Protein AF-A0A955Q3X5-F1 (afdb_monomer)

Secondary structure (DSSP, 8-state):
------SSSSSSSSSSSSSS---------SS-SSSS-----TTSSHHHHHHHHHHHHHHHTHHHHT--HHHHHHHHHHHHHHHHHHHHHHHHHHHHHHHHHHHHH-TT--HHHHHHHHHHHHHHHHHHHHHHHHHHHHHHHTS-HHHHHHHHHHHHHHHHHHTSSSS--------------

Mean predicted aligned error: 15.41 Å

Radius of gyration: 29.94 Å; Cα contacts (8 Å, |Δi|>4): 68; chains: 1; bounding box: 60×116×62 Å

Nearest PDB structures (foldseek):
  3zg1-assembly1_D  TM=6.728E-01  e=3.047E-02  Cupriavidus metallidurans CH34
  2y3d-assembly1_A  TM=7.332E-01  e=5.469E-02  Cupriavidus metallidurans CH34
  2y39-assembly1_A  TM=6.825E-01  e=7.524E-02  Cupriavidus metallidurans CH34
  2ykt-assembly1_A-2  TM=5.171E-01  e=1.133E+00  Homo sapiens
  4ovv-assembly1_B  TM=2.950E-01  e=1.734E+00  Homo sapiens

pLDDT: mean 77.8, std 23.69, range [41.16, 98.44]

Solvent-accessible surface area (backbone atoms only — not comparable to full-atom values): 11549 Å² total; per-residue (Å²): 140,89,84,82,88,89,88,81,80,85,84,80,81,83,81,83,86,77,87,84,87,89,87,80,91,73,90,79,92,78,88,83,89,81,77,86,79,66,81,73,75,89,70,76,62,57,58,51,49,51,28,55,50,47,48,52,48,54,65,76,39,26,76,80,34,63,59,49,73,67,56,52,54,51,50,53,52,51,47,52,53,49,51,54,50,48,57,50,48,54,49,53,40,52,49,44,49,54,54,46,52,54,50,70,72,41,89,82,56,54,69,68,58,55,53,50,48,51,51,52,38,52,50,47,55,50,51,50,54,50,51,24,54,49,54,44,49,55,63,54,67,72,44,52,73,70,31,48,52,40,45,51,54,51,52,51,54,53,55,60,59,64,65,73,72,78,82,76,79,78,76,85,76,83,83,82,88,78,88,84,132

Foldseek 3Di:
DDDDDDDDPPPPPPPPVPDDDPDDPDDPPDDPPPDPPDPPPPPLCPLLVVLLVLLVLCLVCVVQLVPDPVLNVVSVVLSVVLVVVLVVLVVVLVVLVVVLVVLVVDPPRDPVNNVVSVVVSVVSSVVNSVSSVVSSVVNLVPRDPSSNVSSVVVVVVVVVVVVVPPPPCPDPDDDDDDDDD

Structure (mmCIF, N/CA/C/O backbone):
data_AF-A0A955Q3X5-F1
#
_entry.id   AF-A0A955Q3X5-F1
#
loop_
_atom_site.group_PDB
_atom_site.id
_atom_site.type_symbol
_atom_site.label_atom_id
_atom_site.label_alt_id
_atom_site.label_comp_id
_atom_site.label_asym_id
_atom_site.label_entity_id
_atom_site.label_seq_id
_atom_site.pdbx_PDB_ins_code
_atom_site.Cartn_x
_atom_site.Cartn_y
_atom_site.Cartn_z
_atom_site.occupancy
_atom_site.B_iso_or_equiv
_atom_site.auth_seq_id
_atom_site.auth_comp_id
_atom_site.auth_asym_id
_atom_site.auth_atom_id
_atom_site.pdbx_PDB_model_num
ATOM 1 N N . MET A 1 1 ? -27.609 -59.097 39.499 1.00 41.16 1 MET A N 1
ATOM 2 C CA . MET A 1 1 ? -26.450 -58.544 38.764 1.00 41.16 1 MET A CA 1
ATOM 3 C C . MET A 1 1 ? -26.729 -57.064 38.528 1.00 41.16 1 MET A C 1
ATOM 5 O O . MET A 1 1 ? -27.610 -56.749 37.746 1.00 41.16 1 MET A O 1
ATOM 9 N N . MET A 1 2 ? -26.096 -56.176 39.300 1.00 42.47 2 MET A N 1
ATOM 10 C CA . MET A 1 2 ? -26.219 -54.716 39.157 1.00 42.47 2 MET A CA 1
ATOM 11 C C . MET A 1 2 ? -25.221 -54.182 38.120 1.00 42.47 2 MET A C 1
ATOM 13 O O . MET A 1 2 ? -24.098 -54.691 38.086 1.00 42.47 2 MET A O 1
ATOM 17 N N . ARG A 1 3 ? -25.612 -53.127 37.382 1.00 45.66 3 ARG A N 1
ATOM 18 C CA . ARG A 1 3 ? -24.839 -51.915 36.979 1.00 45.66 3 ARG A CA 1
ATOM 19 C C . ARG A 1 3 ? -25.714 -51.087 35.997 1.00 45.66 3 ARG A C 1
ATOM 21 O O . ARG A 1 3 ? -25.934 -51.538 34.884 1.00 45.66 3 ARG A O 1
ATOM 28 N N . ARG A 1 4 ? -26.437 -50.060 36.491 1.00 45.72 4 ARG A N 1
ATOM 29 C CA . ARG A 1 4 ? -26.126 -48.599 36.429 1.00 45.72 4 ARG A CA 1
ATOM 30 C C . ARG A 1 4 ? -26.283 -48.039 35.000 1.00 45.72 4 ARG A C 1
ATOM 32 O O . ARG A 1 4 ? -25.414 -48.291 34.182 1.00 45.72 4 ARG A O 1
ATOM 39 N N . GLU A 1 5 ? -27.428 -47.484 34.581 1.00 52.91 5 GLU A N 1
ATOM 40 C CA . GLU A 1 5 ? -28.022 -46.157 34.897 1.00 52.91 5 GLU A CA 1
ATOM 41 C C . GLU A 1 5 ? -27.045 -44.977 34.744 1.00 52.91 5 GLU A C 1
ATOM 43 O O . GLU A 1 5 ? -25.872 -45.131 35.064 1.00 52.91 5 GLU A O 1
ATOM 48 N N . TRP A 1 6 ? -27.579 -43.809 34.345 1.00 45.94 6 TRP A N 1
ATOM 49 C CA . TRP A 1 6 ? -26.949 -42.492 34.081 1.00 45.94 6 TRP A CA 1
ATOM 50 C C . TRP A 1 6 ? -26.757 -42.127 32.598 1.00 45.94 6 TRP A C 1
ATOM 52 O O . TRP A 1 6 ? -25.633 -42.017 32.131 1.00 45.94 6 TRP A O 1
ATOM 62 N N . LEU A 1 7 ? -27.853 -41.856 31.872 1.00 45.41 7 LEU A N 1
ATOM 63 C CA . LEU A 1 7 ? -27.825 -41.033 30.642 1.00 45.41 7 LEU A CA 1
ATOM 64 C C . LEU A 1 7 ? -29.162 -40.301 30.350 1.00 45.41 7 LEU A C 1
ATOM 66 O O . LEU A 1 7 ? -29.466 -40.001 29.203 1.00 45.41 7 LEU A O 1
ATOM 70 N N . VAL A 1 8 ? -29.981 -39.997 31.372 1.00 52.19 8 VAL A N 1
ATOM 71 C CA . VAL A 1 8 ? -31.316 -39.364 31.178 1.00 52.19 8 VAL A CA 1
ATOM 72 C C . VAL A 1 8 ? -31.450 -37.970 31.832 1.00 52.19 8 VAL A C 1
ATOM 74 O O . VAL A 1 8 ? -32.504 -37.356 31.757 1.00 52.19 8 VAL A O 1
ATOM 77 N N . VAL A 1 9 ? -30.395 -37.387 32.419 1.00 53.06 9 VAL A N 1
ATOM 78 C CA . VAL A 1 9 ? -30.543 -36.162 33.253 1.00 53.06 9 VAL A CA 1
ATOM 79 C C . VAL A 1 9 ? -29.999 -34.853 32.642 1.00 53.06 9 VAL A C 1
ATOM 81 O O . VAL A 1 9 ? -30.165 -33.801 33.240 1.00 53.06 9 VAL A O 1
ATOM 84 N N . TRP A 1 10 ? -29.470 -34.823 31.414 1.00 46.00 10 TRP A N 1
ATOM 85 C CA . TRP A 1 10 ? -28.972 -33.557 30.819 1.00 46.00 10 TRP A CA 1
ATOM 86 C C . TRP A 1 10 ? -29.746 -33.045 29.592 1.00 46.00 10 TRP A C 1
ATOM 88 O O . TRP A 1 10 ? -29.233 -32.234 28.833 1.00 46.00 10 TRP A O 1
ATOM 98 N N . CYS A 1 11 ? -31.005 -33.456 29.405 1.00 42.00 11 CYS A N 1
ATOM 99 C CA . CYS A 1 11 ? -31.905 -32.858 28.399 1.00 42.00 11 CYS A CA 1
ATOM 100 C C . CYS A 1 11 ? -32.879 -31.807 28.975 1.00 42.00 11 CYS A C 1
ATOM 102 O O . CYS A 1 11 ? -33.716 -31.290 28.245 1.00 42.00 11 CYS A O 1
ATOM 104 N N . GLY A 1 12 ? -32.784 -31.471 30.267 1.00 44.47 12 GLY A N 1
ATOM 105 C CA . GLY A 1 12 ? -33.785 -30.651 30.967 1.00 44.47 12 GLY A CA 1
ATOM 106 C C . GLY A 1 12 ? -33.400 -29.207 31.314 1.00 44.47 12 GLY A C 1
ATOM 107 O O . GLY A 1 12 ? -34.205 -28.533 31.944 1.00 44.47 12 GLY A O 1
ATOM 108 N N . ALA A 1 13 ? -32.207 -28.716 30.954 1.00 49.56 13 ALA A N 1
ATOM 109 C CA . ALA A 1 13 ? -31.674 -27.457 31.508 1.00 49.56 13 ALA A CA 1
ATOM 110 C C . ALA A 1 13 ? -31.147 -26.433 30.478 1.00 49.56 13 ALA A C 1
ATOM 112 O O . ALA A 1 13 ? -30.374 -25.554 30.840 1.00 49.56 13 ALA A O 1
ATOM 113 N N . ALA A 1 14 ? -31.566 -26.508 29.210 1.00 45.38 14 ALA A N 1
ATOM 114 C CA . ALA A 1 14 ? -31.198 -25.509 28.190 1.00 45.38 14 ALA A CA 1
ATOM 115 C C . ALA A 1 14 ? -32.401 -24.916 27.425 1.00 45.38 14 ALA A C 1
ATOM 117 O O . ALA A 1 14 ? -32.219 -24.253 26.412 1.00 45.38 14 ALA A O 1
ATOM 118 N N . ILE A 1 15 ? -33.633 -25.139 27.907 1.00 50.62 15 ILE A N 1
ATOM 119 C CA . ILE A 1 15 ? -34.879 -24.603 27.308 1.00 50.62 15 ILE A CA 1
ATOM 120 C C . ILE A 1 15 ? -35.518 -23.512 28.204 1.00 50.62 15 ILE A C 1
ATOM 122 O O . ILE A 1 15 ? -36.611 -23.029 27.942 1.00 50.62 15 ILE A O 1
ATOM 126 N N . LEU A 1 16 ? -34.816 -23.042 29.243 1.00 44.59 16 LEU A N 1
ATOM 127 C CA . LEU A 1 16 ? -35.285 -21.969 30.139 1.00 44.59 16 LEU A CA 1
ATOM 128 C C . LEU A 1 16 ? -34.285 -20.807 30.267 1.00 44.59 16 LEU A C 1
ATOM 130 O O . LEU A 1 16 ? -34.088 -20.262 31.344 1.00 44.59 16 LEU A O 1
ATOM 134 N N . ILE A 1 17 ? -33.678 -20.398 29.151 1.00 47.22 17 ILE A N 1
ATOM 135 C CA . ILE A 1 17 ? -33.161 -19.026 28.969 1.00 47.22 17 ILE A CA 1
ATOM 136 C C . ILE A 1 17 ? -33.732 -18.495 27.647 1.00 47.22 17 ILE A C 1
ATOM 138 O O . ILE A 1 17 ? -33.037 -18.063 26.737 1.00 47.22 17 ILE A O 1
ATOM 142 N N . ALA A 1 18 ? -35.047 -18.641 27.512 1.00 51.12 18 ALA A N 1
ATOM 143 C CA . ALA A 1 18 ? -35.844 -18.161 26.394 1.00 51.12 18 ALA A CA 1
ATOM 144 C C . ALA A 1 18 ? -37.068 -17.414 26.946 1.00 51.12 18 ALA A C 1
ATOM 146 O O . ALA A 1 18 ? -38.190 -17.757 26.606 1.00 51.12 18 ALA A O 1
ATOM 147 N N . ALA A 1 19 ? -36.867 -16.465 27.872 1.00 52.25 19 ALA A N 1
ATOM 148 C CA . ALA A 1 19 ? -37.908 -15.531 28.328 1.00 52.25 19 ALA A CA 1
ATOM 149 C C . ALA A 1 19 ? -37.350 -14.450 29.278 1.00 52.25 19 ALA A C 1
ATOM 151 O O . ALA A 1 19 ? -37.679 -14.455 30.453 1.00 52.25 19 ALA A O 1
ATOM 152 N N . THR A 1 20 ? -36.507 -13.549 28.772 1.00 52.09 20 THR A N 1
ATOM 153 C CA . THR A 1 20 ? -36.228 -12.182 29.281 1.00 52.09 20 THR A CA 1
ATOM 154 C C . THR A 1 20 ? -35.111 -11.669 28.369 1.00 52.09 20 THR A C 1
ATOM 156 O O . THR A 1 20 ? -33.970 -12.074 28.529 1.00 52.09 20 THR A O 1
ATOM 159 N N . VAL A 1 21 ? -35.342 -10.939 27.284 1.00 44.28 21 VAL A N 1
ATOM 160 C CA . VAL A 1 21 ? -35.864 -9.575 27.252 1.00 44.28 21 VAL A CA 1
ATOM 161 C C . VAL A 1 21 ? -36.386 -9.329 25.833 1.00 44.28 21 VAL A C 1
ATOM 163 O O . VAL A 1 21 ? -35.614 -9.177 24.893 1.00 44.28 21 VAL A O 1
ATOM 166 N N . LEU A 1 22 ? -37.705 -9.283 25.673 1.00 48.75 22 LEU A N 1
ATOM 167 C CA . LEU A 1 22 ? -38.328 -8.521 24.598 1.00 48.75 22 LEU A CA 1
ATOM 168 C C . LEU A 1 22 ? -39.322 -7.588 25.278 1.00 48.75 22 LEU A C 1
ATOM 170 O O . LEU A 1 22 ? -40.328 -8.059 25.795 1.00 48.75 22 LEU A O 1
ATOM 174 N N . VAL A 1 23 ? -38.956 -6.307 25.347 1.00 43.56 23 VAL A N 1
ATOM 175 C CA . VAL A 1 23 ? -39.782 -5.088 25.242 1.00 43.56 23 VAL A CA 1
ATOM 176 C C . VAL A 1 23 ? -38.964 -3.951 25.858 1.00 43.56 23 VAL A C 1
ATOM 178 O O . VAL A 1 23 ? -38.906 -3.807 27.071 1.00 43.56 23 VAL A O 1
ATOM 181 N N . CYS A 1 24 ? -38.301 -3.192 24.986 1.00 41.66 24 CYS A N 1
ATOM 182 C CA . CYS A 1 24 ? -38.145 -1.735 25.040 1.00 41.66 24 CYS A CA 1
ATOM 183 C C . CYS A 1 24 ? -37.604 -1.295 23.669 1.00 41.66 24 CYS A C 1
ATOM 185 O O . CYS A 1 24 ? -36.465 -0.869 23.528 1.00 41.66 24 CYS A O 1
ATOM 187 N N . LEU A 1 25 ? -38.428 -1.456 22.628 1.00 47.78 25 LEU A N 1
ATOM 188 C CA . LEU A 1 25 ? -38.325 -0.604 21.446 1.00 47.78 25 LEU A CA 1
ATOM 189 C C . LEU A 1 25 ? -38.985 0.719 21.840 1.00 47.78 25 LEU A C 1
ATOM 191 O O . LEU A 1 25 ? -40.200 0.865 21.724 1.00 47.78 25 LEU A O 1
ATOM 195 N N . ALA A 1 26 ? -38.188 1.624 22.399 1.00 49.41 26 ALA A N 1
ATOM 196 C CA . ALA A 1 26 ? -38.532 3.030 22.493 1.00 49.41 26 ALA A CA 1
ATOM 197 C C . ALA A 1 26 ? -37.790 3.750 21.365 1.00 49.41 26 ALA A C 1
ATOM 199 O O . ALA A 1 26 ? -36.573 3.663 21.234 1.00 49.41 26 ALA A O 1
ATOM 200 N N . ASP A 1 27 ? -38.601 4.364 20.518 1.00 46.75 27 ASP A N 1
ATOM 201 C CA . ASP A 1 27 ? -38.276 5.262 19.426 1.00 46.75 27 ASP A CA 1
ATOM 202 C C . ASP A 1 27 ? -37.339 6.391 19.884 1.00 46.75 27 ASP A C 1
ATOM 204 O O . ASP A 1 27 ? -37.685 7.174 20.765 1.00 46.75 27 ASP A O 1
ATOM 208 N N . GLU A 1 28 ? -36.161 6.479 19.270 1.00 42.28 28 GLU A N 1
ATOM 209 C CA . GLU A 1 28 ? -35.290 7.652 19.358 1.00 42.28 28 GLU A CA 1
ATOM 210 C C . GLU A 1 28 ? -34.865 8.049 17.938 1.00 42.28 28 GLU A C 1
ATOM 212 O O . GLU A 1 28 ? -33.698 8.066 17.550 1.00 42.28 28 GLU A O 1
ATOM 217 N N . SER A 1 29 ? -35.867 8.318 17.102 1.00 46.72 29 SER A N 1
ATOM 218 C CA . SER A 1 29 ? -35.691 8.805 15.737 1.00 46.72 29 SER A CA 1
ATOM 219 C C . SER A 1 29 ? -35.586 10.331 15.671 1.00 46.72 29 SER A C 1
ATOM 221 O O . SER A 1 29 ? -36.335 10.965 14.944 1.00 46.72 29 SER A O 1
ATOM 223 N N . GLN A 1 30 ? -34.638 10.959 16.375 1.00 49.56 30 GLN A N 1
ATOM 224 C CA . GLN A 1 30 ? -34.220 12.335 16.047 1.00 49.56 30 GLN A CA 1
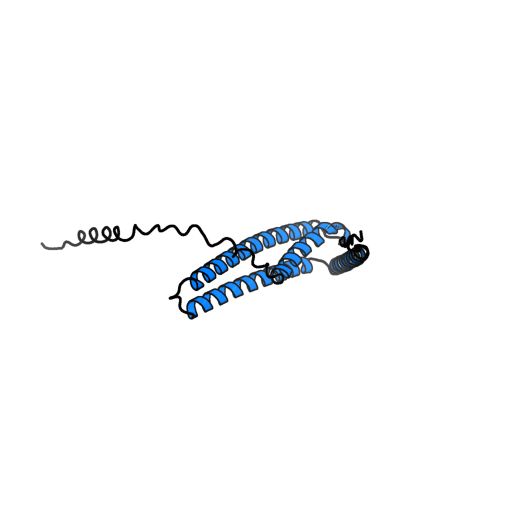ATOM 225 C C . GLN A 1 30 ? -32.977 12.759 16.837 1.00 49.56 30 GLN A C 1
ATOM 227 O O . GLN A 1 30 ? -33.075 13.229 17.964 1.00 49.56 30 GLN A O 1
ATOM 232 N N . GLY A 1 31 ? -31.791 12.641 16.228 1.00 44.53 31 GLY A N 1
ATOM 233 C CA . GLY A 1 31 ? -30.590 13.222 16.841 1.00 44.53 31 GLY A CA 1
ATOM 234 C C . GLY A 1 31 ? -29.212 12.739 16.391 1.00 44.53 31 GLY A C 1
ATOM 235 O O . GLY A 1 31 ? -28.256 12.969 17.116 1.00 44.53 31 GLY A O 1
ATOM 236 N N . ARG A 1 32 ? -29.034 12.092 15.232 1.00 44.84 32 ARG A N 1
ATOM 237 C CA . ARG A 1 32 ? -27.685 11.826 14.679 1.00 44.84 32 ARG A CA 1
ATOM 238 C C . ARG A 1 32 ? -27.642 12.107 13.180 1.00 44.84 32 ARG A C 1
ATOM 240 O O . ARG A 1 32 ? -27.498 11.207 12.370 1.00 44.84 32 ARG A O 1
ATOM 247 N N . MET A 1 33 ? -27.761 13.373 12.795 1.00 43.22 33 MET A N 1
ATOM 248 C CA . MET A 1 33 ? -27.393 13.811 11.440 1.00 43.22 33 MET A CA 1
ATOM 249 C C . MET A 1 33 ? -26.445 15.011 11.493 1.00 43.22 33 MET A C 1
ATOM 251 O O . MET A 1 33 ? -26.694 16.008 10.839 1.00 43.22 33 MET A O 1
ATOM 255 N N . MET A 1 34 ? -25.389 14.929 12.316 1.00 45.81 34 MET A N 1
ATOM 256 C CA . MET A 1 34 ? -24.272 15.896 12.357 1.00 45.81 34 MET A CA 1
ATOM 257 C C . MET A 1 34 ? -22.965 15.274 12.923 1.00 45.81 34 MET A C 1
ATOM 259 O O . MET A 1 34 ? -22.164 15.984 13.522 1.00 45.81 34 MET A O 1
ATOM 263 N N . ARG A 1 35 ? -22.730 13.951 12.811 1.00 45.31 35 ARG A N 1
ATOM 264 C CA . ARG A 1 35 ? -21.486 13.312 13.326 1.00 45.31 35 ARG A CA 1
ATOM 265 C C . ARG A 1 35 ? -20.571 12.712 12.252 1.00 45.31 35 ARG A C 1
ATOM 267 O O . ARG A 1 35 ? -19.441 12.373 12.563 1.00 45.31 35 ARG A O 1
ATOM 274 N N . ASP A 1 36 ? -21.020 12.664 11.000 1.00 47.38 36 ASP A N 1
ATOM 275 C CA . ASP A 1 36 ? -20.262 12.074 9.880 1.00 47.38 36 ASP A CA 1
ATOM 276 C C . ASP A 1 36 ? -19.482 13.103 9.050 1.00 47.38 36 ASP A C 1
ATOM 278 O O . ASP A 1 36 ? -18.928 12.790 8.001 1.00 47.38 36 ASP A O 1
ATOM 282 N N . GLN A 1 37 ? -19.422 14.353 9.512 1.00 50.59 37 GLN A N 1
ATOM 283 C CA . GLN A 1 37 ? -18.659 15.413 8.859 1.00 50.59 37 GLN A CA 1
ATOM 284 C C . GLN A 1 37 ? -17.524 15.881 9.769 1.00 50.59 37 GLN A C 1
ATOM 286 O O . GLN A 1 37 ? -17.354 17.066 10.041 1.00 50.59 37 GLN A O 1
ATOM 291 N N . MET A 1 38 ? -16.743 14.924 10.272 1.00 47.25 38 MET A N 1
ATOM 292 C CA . MET A 1 38 ? -15.383 15.235 10.689 1.00 47.25 38 MET A CA 1
ATOM 293 C C . MET A 1 38 ? -14.534 15.276 9.425 1.00 47.25 38 MET A C 1
ATOM 295 O O . MET A 1 38 ? -14.415 14.285 8.710 1.00 47.25 38 MET A O 1
ATOM 299 N N . HIS A 1 39 ? -14.019 16.465 9.121 1.00 44.81 39 HIS A N 1
ATOM 300 C CA . HIS A 1 39 ? -13.038 16.677 8.072 1.00 44.81 39 HIS A CA 1
ATOM 301 C C . HIS A 1 39 ? -11.894 15.678 8.240 1.00 44.81 39 HIS A C 1
ATOM 303 O O . HIS A 1 39 ? -11.166 15.701 9.232 1.00 44.81 39 HIS A O 1
ATOM 309 N N . ASP A 1 40 ? -11.808 14.806 7.245 1.00 45.28 40 ASP A N 1
ATOM 310 C CA . ASP A 1 40 ? -10.818 13.767 7.046 1.00 45.28 40 ASP A CA 1
ATOM 311 C C . ASP A 1 40 ? -9.410 14.287 7.378 1.00 45.28 40 ASP A C 1
ATOM 313 O O . ASP A 1 40 ? -8.951 15.308 6.852 1.00 45.28 40 ASP A O 1
ATOM 317 N N . GLY A 1 41 ? -8.744 13.613 8.315 1.00 42.81 41 GLY A N 1
ATOM 318 C CA . GLY A 1 41 ? -7.380 13.915 8.724 1.00 42.81 41 GLY A CA 1
ATOM 319 C C . GLY A 1 41 ? -6.428 13.688 7.554 1.00 42.81 41 GLY A C 1
ATOM 320 O O . GLY A 1 41 ? -5.968 12.576 7.316 1.00 42.81 41 GLY A O 1
ATOM 321 N N . HIS A 1 42 ? -6.120 14.767 6.842 1.00 46.44 42 HIS A N 1
ATOM 322 C CA . HIS A 1 42 ? -5.376 14.830 5.582 1.00 46.44 42 HIS A CA 1
ATOM 323 C C . HIS A 1 42 ? -3.916 14.317 5.577 1.00 46.44 42 HIS A C 1
ATOM 325 O O . HIS A 1 42 ? -3.187 14.643 4.643 1.00 46.44 42 HIS A O 1
ATOM 331 N N . ASP A 1 43 ? -3.453 13.520 6.546 1.00 47.78 43 ASP A N 1
ATOM 332 C CA . ASP A 1 43 ? -2.020 13.183 6.649 1.00 47.78 43 ASP A CA 1
ATOM 333 C C . ASP A 1 43 ? -1.676 11.682 6.670 1.00 47.78 43 ASP A C 1
ATOM 335 O O . ASP A 1 43 ? -0.525 11.320 6.429 1.00 47.78 43 ASP A O 1
ATOM 339 N N . GLN A 1 44 ? -2.646 10.775 6.855 1.00 48.41 44 GLN A N 1
ATOM 340 C CA . GLN A 1 44 ? -2.359 9.327 6.805 1.00 48.41 44 GLN A CA 1
ATOM 341 C C . GLN A 1 44 ? -2.402 8.728 5.383 1.00 48.41 44 GLN A C 1
ATOM 343 O O . GLN A 1 44 ? -1.675 7.780 5.102 1.00 48.41 44 GLN A O 1
ATOM 348 N N . GLY A 1 45 ? -3.128 9.337 4.436 1.00 54.59 45 GLY A N 1
ATOM 349 C CA . GLY A 1 45 ? -3.275 8.822 3.061 1.00 54.59 45 GLY A CA 1
ATOM 350 C C . GLY A 1 45 ? -2.094 9.070 2.108 1.00 54.59 45 GLY A C 1
ATOM 351 O O . GLY A 1 45 ? -2.090 8.581 0.979 1.00 54.59 45 GLY A O 1
ATOM 352 N N . ASN A 1 46 ? -1.064 9.818 2.515 1.00 69.56 46 ASN A N 1
ATOM 353 C CA . ASN A 1 46 ? -0.069 10.316 1.560 1.00 69.56 46 ASN A CA 1
ATOM 354 C C . ASN A 1 46 ? 0.856 9.208 1.015 1.00 69.56 46 ASN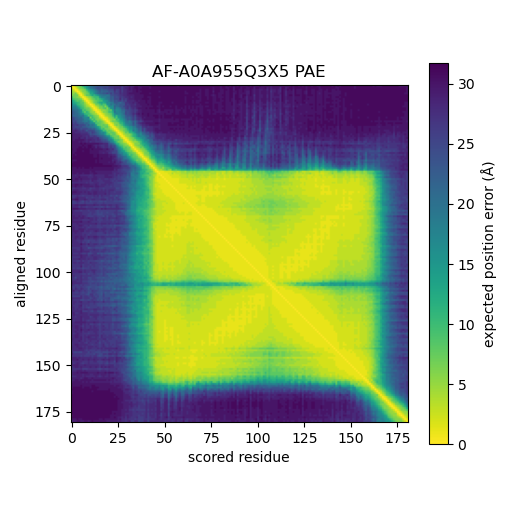 A C 1
ATOM 356 O O . ASN A 1 46 ? 1.219 9.222 -0.158 1.00 69.56 46 ASN A O 1
ATOM 360 N N . GLN A 1 47 ? 1.264 8.226 1.827 1.00 84.69 47 GLN A N 1
ATOM 361 C CA . GLN A 1 47 ? 2.263 7.235 1.385 1.00 84.69 47 GLN A CA 1
ATOM 362 C C . GLN A 1 47 ? 1.681 6.135 0.496 1.00 84.69 47 GLN A C 1
ATOM 364 O O . GLN A 1 47 ? 2.325 5.716 -0.473 1.00 84.69 47 GLN A O 1
ATOM 369 N N . GLU A 1 48 ? 0.467 5.687 0.786 1.00 86.31 48 GLU A N 1
ATOM 370 C CA . GLU A 1 48 ? -0.248 4.714 -0.038 1.00 86.31 48 GLU A CA 1
ATOM 371 C C . GLU A 1 48 ? -0.620 5.316 -1.388 1.00 86.31 48 GLU A C 1
ATOM 373 O O . GLU A 1 48 ? -0.300 4.740 -2.431 1.00 86.31 48 GLU A O 1
ATOM 378 N N . GLU A 1 49 ? -1.160 6.539 -1.382 1.00 88.31 49 GLU A N 1
ATOM 379 C CA . GLU A 1 49 ? -1.466 7.266 -2.606 1.00 88.31 49 GLU A CA 1
ATOM 380 C C . GLU A 1 49 ? -0.191 7.521 -3.419 1.00 88.31 49 GLU A C 1
ATOM 382 O O . GLU A 1 49 ? -0.146 7.244 -4.619 1.00 88.31 49 GLU A O 1
ATOM 387 N N . GLN A 1 50 ? 0.900 7.955 -2.775 1.00 89.31 50 GLN A N 1
ATOM 388 C CA . GLN A 1 50 ? 2.201 8.089 -3.434 1.00 89.31 50 GLN A CA 1
ATOM 389 C C . GLN A 1 50 ? 2.689 6.774 -4.044 1.00 89.31 50 GLN A C 1
ATOM 391 O O . GLN A 1 50 ? 3.324 6.797 -5.101 1.00 89.31 50 GLN A O 1
ATOM 396 N N . THR A 1 51 ? 2.428 5.638 -3.400 1.00 93.19 51 THR A N 1
ATOM 397 C CA . THR A 1 51 ? 2.823 4.310 -3.886 1.00 93.19 51 THR A CA 1
ATOM 398 C C . THR A 1 51 ? 1.974 3.887 -5.082 1.00 93.19 51 THR A C 1
ATOM 400 O O . THR A 1 51 ? 2.522 3.514 -6.122 1.00 93.19 51 THR A O 1
ATOM 403 N N . ALA A 1 52 ? 0.6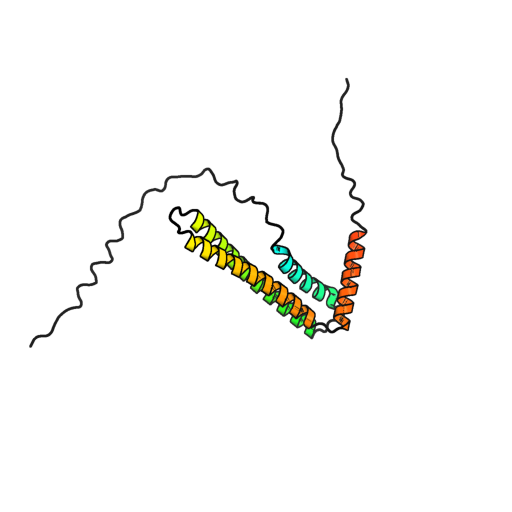52 4.043 -5.009 1.00 93.12 52 ALA A N 1
ATOM 404 C CA . ALA A 1 52 ? -0.245 3.813 -6.137 1.00 93.12 52 ALA A CA 1
ATOM 405 C C . ALA A 1 52 ? 0.104 4.726 -7.328 1.00 93.12 52 ALA A C 1
ATOM 407 O O . ALA A 1 52 ? 0.203 4.268 -8.472 1.00 93.12 52 ALA A O 1
ATOM 408 N N . ASN A 1 53 ? 0.369 6.005 -7.061 1.00 93.00 53 ASN A N 1
ATOM 409 C CA . ASN A 1 53 ? 0.814 6.985 -8.049 1.00 93.00 53 ASN A CA 1
ATOM 410 C C . ASN A 1 53 ? 2.192 6.625 -8.625 1.00 93.00 53 ASN A C 1
ATOM 412 O O . ASN A 1 53 ? 2.425 6.831 -9.817 1.00 93.00 53 ASN A O 1
ATOM 416 N N . ASN A 1 54 ? 3.085 6.023 -7.832 1.00 94.81 54 ASN A N 1
ATOM 417 C CA . ASN A 1 54 ? 4.372 5.514 -8.301 1.00 94.81 54 ASN A CA 1
ATOM 418 C C . ASN A 1 54 ? 4.203 4.389 -9.331 1.00 94.81 54 ASN A C 1
ATOM 420 O O . ASN A 1 54 ? 4.783 4.474 -10.413 1.00 94.81 54 ASN A O 1
ATOM 424 N N . PHE A 1 55 ? 3.375 3.378 -9.043 1.00 96.56 55 PHE A N 1
ATOM 425 C CA . PHE A 1 55 ? 3.077 2.308 -10.004 1.00 96.56 55 PHE A CA 1
ATOM 426 C C . PHE A 1 55 ? 2.445 2.856 -11.285 1.00 96.56 55 PHE A C 1
ATOM 428 O O . PHE A 1 55 ? 2.906 2.547 -12.386 1.00 96.56 55 PHE A O 1
ATOM 435 N N . LYS A 1 56 ? 1.429 3.721 -11.146 1.00 95.56 56 LYS A N 1
ATOM 436 C CA . LYS A 1 56 ? 0.772 4.382 -12.282 1.00 95.56 56 LYS A CA 1
ATOM 437 C C . LYS A 1 56 ? 1.784 5.142 -13.141 1.00 95.56 56 LYS A C 1
ATOM 439 O O . LYS A 1 56 ? 1.734 5.033 -14.362 1.00 95.56 56 LYS A O 1
ATOM 444 N N . HIS A 1 57 ? 2.711 5.875 -12.522 1.00 95.62 57 HIS A N 1
ATOM 445 C CA . HIS A 1 57 ? 3.741 6.633 -13.229 1.00 95.62 57 HIS A CA 1
ATOM 446 C C . HIS A 1 57 ? 4.676 5.727 -14.038 1.00 95.62 57 HIS A C 1
ATOM 448 O O . HIS A 1 57 ? 4.816 5.927 -15.245 1.00 95.62 57 HIS A O 1
ATOM 454 N N . LEU A 1 58 ? 5.270 4.716 -13.394 1.00 97.12 58 LEU A N 1
ATOM 455 C CA . LEU A 1 58 ? 6.210 3.796 -14.042 1.00 97.12 58 LEU A CA 1
ATOM 456 C C . LEU A 1 58 ? 5.561 3.062 -15.221 1.00 97.12 58 LEU A C 1
ATOM 458 O O . LEU A 1 58 ? 6.162 2.940 -16.285 1.00 97.12 58 LEU A O 1
ATOM 462 N N . LEU A 1 59 ? 4.314 2.612 -15.057 1.00 97.56 59 LEU A N 1
ATOM 463 C CA . LEU A 1 59 ? 3.573 1.921 -16.112 1.00 97.56 59 LEU A CA 1
ATOM 464 C C . LEU A 1 59 ? 3.171 2.859 -17.255 1.00 97.56 59 LEU A C 1
ATOM 466 O O . LEU A 1 59 ? 3.295 2.489 -18.422 1.00 97.56 59 LEU A O 1
ATOM 470 N N . LYS A 1 60 ? 2.718 4.077 -16.938 1.00 96.88 60 LYS A N 1
ATOM 471 C CA . LYS A 1 60 ? 2.324 5.080 -17.938 1.00 96.88 60 LYS A CA 1
ATOM 472 C C . LYS A 1 60 ? 3.503 5.534 -18.798 1.00 96.88 60 LYS A C 1
ATOM 474 O O . LYS A 1 60 ? 3.305 5.835 -19.970 1.00 96.88 60 LYS A O 1
ATOM 479 N N . HIS A 1 61 ? 4.702 5.575 -18.221 1.00 96.62 61 HIS A N 1
ATOM 480 C CA . HIS A 1 61 ? 5.920 6.059 -18.876 1.00 96.62 61 HIS A CA 1
ATOM 481 C C . HIS A 1 61 ? 6.942 4.951 -19.143 1.00 96.62 61 HIS A C 1
ATOM 483 O O . HIS A 1 61 ? 8.144 5.194 -19.249 1.00 96.62 61 HIS A O 1
ATOM 489 N N . ALA A 1 62 ? 6.462 3.712 -19.264 1.00 96.88 62 ALA A N 1
ATOM 490 C CA . ALA A 1 62 ? 7.309 2.543 -19.436 1.00 96.88 62 ALA A CA 1
ATOM 491 C C . ALA A 1 62 ? 8.231 2.656 -20.660 1.00 96.88 62 ALA A C 1
ATOM 493 O O . ALA A 1 62 ? 9.384 2.231 -20.606 1.00 96.88 62 ALA A O 1
ATOM 494 N N . LYS A 1 63 ? 7.751 3.265 -21.751 1.00 96.12 63 LYS A N 1
ATOM 495 C CA . LYS A 1 63 ? 8.527 3.448 -22.984 1.00 96.12 63 LYS A CA 1
ATOM 496 C C . LYS A 1 63 ? 9.646 4.473 -22.803 1.00 96.12 63 LYS A C 1
ATOM 498 O O . LYS A 1 63 ? 10.769 4.221 -23.225 1.00 96.12 63 LYS A O 1
ATOM 503 N N . GLU A 1 64 ? 9.348 5.606 -22.175 1.00 94.81 64 GLU A N 1
ATOM 504 C CA . GLU A 1 64 ? 10.300 6.690 -21.919 1.00 94.81 64 GLU A CA 1
ATOM 505 C C . GLU A 1 64 ? 11.391 6.259 -20.932 1.00 94.81 64 GLU A C 1
ATOM 507 O O . GLU A 1 64 ? 12.565 6.583 -21.114 1.00 94.81 64 GLU A O 1
ATOM 512 N N . ILE A 1 65 ? 11.011 5.477 -19.920 1.00 96.81 65 ILE A N 1
ATOM 513 C CA . ILE A 1 65 ? 11.932 4.906 -18.933 1.00 96.81 65 ILE A CA 1
ATOM 514 C C . ILE A 1 65 ? 12.742 3.749 -19.549 1.00 96.81 65 ILE A C 1
ATOM 516 O O . ILE A 1 65 ? 13.881 3.501 -19.153 1.00 96.81 65 ILE A O 1
ATOM 520 N N . GLY A 1 66 ? 12.200 3.080 -20.570 1.00 97.44 66 GLY A N 1
ATOM 521 C CA . GLY A 1 66 ? 12.828 1.943 -21.241 1.00 97.44 66 GLY A CA 1
ATOM 522 C C . GLY A 1 66 ? 12.645 0.634 -20.476 1.00 97.44 66 GLY A C 1
ATOM 523 O O . GLY A 1 66 ? 13.588 -0.149 -20.375 1.00 97.44 66 GLY A O 1
ATOM 524 N N . LEU A 1 67 ? 11.462 0.419 -19.898 1.00 98.19 67 LEU A N 1
ATOM 525 C CA . LEU A 1 67 ? 11.103 -0.815 -19.200 1.00 98.19 67 LEU A CA 1
ATOM 526 C C . LEU A 1 67 ? 10.923 -1.971 -20.185 1.00 98.19 67 LEU A C 1
ATOM 528 O O . LEU A 1 67 ? 10.323 -1.812 -21.251 1.00 98.19 67 LEU A O 1
ATOM 532 N N . THR A 1 68 ? 11.402 -3.154 -19.808 1.00 98.25 68 THR A N 1
ATOM 533 C CA . THR A 1 68 ? 11.195 -4.373 -20.595 1.00 98.25 68 THR A CA 1
ATOM 534 C C . THR A 1 68 ? 9.762 -4.902 -20.432 1.00 98.25 68 THR A C 1
ATOM 536 O O . THR A 1 68 ? 9.107 -4.616 -19.423 1.00 98.25 68 THR A O 1
ATOM 539 N N . PRO A 1 69 ? 9.256 -5.722 -21.375 1.00 98.06 69 PRO A N 1
ATOM 540 C CA . PRO A 1 69 ? 7.949 -6.369 -21.228 1.00 98.06 69 PRO A CA 1
ATOM 541 C C . PRO A 1 69 ? 7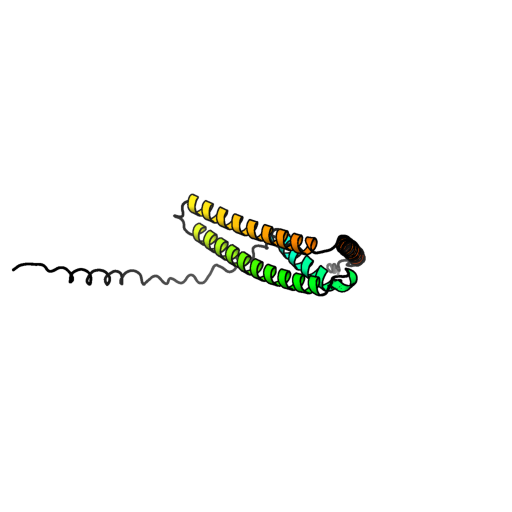.814 -7.173 -19.928 1.00 98.06 69 PRO A C 1
ATOM 543 O O . PRO A 1 69 ? 6.762 -7.153 -19.291 1.00 98.06 69 PRO A O 1
ATOM 546 N N . GLU A 1 70 ? 8.896 -7.825 -19.499 1.00 97.94 70 GLU A N 1
ATOM 547 C CA . GLU A 1 70 ? 8.953 -8.575 -18.244 1.00 97.94 70 GLU A CA 1
ATOM 548 C C . GLU A 1 70 ? 8.818 -7.656 -17.019 1.00 97.94 70 GLU A C 1
ATOM 550 O O . GLU A 1 70 ? 7.995 -7.914 -16.138 1.00 97.94 70 GLU A O 1
ATOM 555 N N . GLN A 1 71 ? 9.550 -6.534 -16.988 1.00 98.25 71 GLN A N 1
ATOM 556 C CA . GLN A 1 71 ? 9.434 -5.540 -15.915 1.00 98.25 71 GLN A CA 1
ATOM 557 C C . GLN A 1 71 ? 8.022 -4.944 -15.844 1.00 98.25 71 GLN A C 1
ATOM 559 O O . GLN A 1 71 ? 7.475 -4.797 -14.752 1.00 98.25 71 GLN A O 1
ATOM 564 N N . ILE A 1 72 ? 7.403 -4.648 -16.993 1.00 98.44 72 ILE A N 1
ATOM 565 C CA . ILE A 1 72 ? 6.019 -4.152 -17.065 1.00 98.44 72 ILE A CA 1
ATOM 566 C C . ILE A 1 72 ? 5.043 -5.188 -16.496 1.00 98.44 72 ILE A C 1
ATOM 568 O O . ILE A 1 72 ? 4.157 -4.830 -15.718 1.00 98.44 72 ILE A O 1
ATOM 572 N N . GLY A 1 73 ? 5.198 -6.463 -16.866 1.00 98.38 73 GLY A N 1
ATOM 573 C CA . GLY A 1 73 ? 4.375 -7.554 -16.344 1.00 98.38 73 GLY A CA 1
ATOM 574 C C . GLY A 1 73 ? 4.456 -7.654 -14.821 1.00 98.38 73 GLY A C 1
ATOM 575 O O . GLY A 1 73 ? 3.426 -7.668 -14.145 1.00 98.38 73 GLY A O 1
ATOM 576 N N . ARG A 1 74 ? 5.673 -7.620 -14.270 1.00 97.88 74 ARG A N 1
ATOM 577 C CA . ARG A 1 74 ? 5.888 -7.658 -12.817 1.00 97.88 74 ARG A CA 1
ATOM 578 C C . ARG A 1 74 ? 5.346 -6.416 -12.101 1.00 97.88 74 ARG A C 1
ATOM 580 O O . ARG A 1 74 ? 4.744 -6.557 -11.044 1.00 97.88 74 ARG A O 1
ATOM 587 N N . LEU A 1 75 ? 5.497 -5.217 -12.675 1.00 98.19 75 LEU A N 1
ATOM 588 C CA . LEU A 1 75 ? 4.930 -3.977 -12.119 1.00 98.19 75 LEU A CA 1
ATOM 589 C C . LEU A 1 75 ? 3.402 -4.006 -12.048 1.00 98.19 75 LEU A C 1
ATOM 591 O O . LEU A 1 75 ? 2.842 -3.552 -11.055 1.00 98.19 75 LEU A O 1
ATOM 595 N N . LYS A 1 76 ? 2.726 -4.565 -13.058 1.00 98.25 76 LYS A N 1
ATOM 596 C CA . LYS A 1 76 ? 1.265 -4.746 -13.025 1.00 98.25 76 LYS A CA 1
ATOM 597 C C . LYS A 1 76 ? 0.833 -5.729 -11.939 1.00 98.25 76 LYS A C 1
ATOM 599 O O . LYS A 1 76 ? -0.146 -5.463 -11.250 1.00 98.25 76 LYS A O 1
ATOM 604 N N . ALA A 1 77 ? 1.560 -6.836 -11.783 1.00 98.06 77 ALA A N 1
ATOM 605 C CA . ALA A 1 77 ? 1.285 -7.812 -10.731 1.00 98.06 77 ALA A CA 1
ATOM 606 C C . ALA A 1 77 ? 1.453 -7.185 -9.337 1.00 98.06 77 ALA A C 1
ATOM 608 O O . ALA A 1 77 ? 0.516 -7.206 -8.547 1.00 98.06 77 ALA A O 1
ATOM 609 N N . MET A 1 78 ? 2.583 -6.512 -9.088 1.00 97.50 78 MET A N 1
ATOM 610 C CA . MET A 1 78 ? 2.823 -5.800 -7.827 1.00 97.50 78 MET A CA 1
ATOM 611 C C . MET A 1 78 ? 1.781 -4.708 -7.556 1.00 97.50 78 MET A C 1
ATOM 613 O O . MET A 1 78 ? 1.315 -4.590 -6.430 1.00 97.50 78 MET A O 1
ATOM 617 N N . GLN A 1 79 ? 1.374 -3.930 -8.568 1.00 97.44 79 GLN A N 1
ATOM 618 C CA . GLN A 1 79 ? 0.323 -2.918 -8.409 1.00 97.44 79 GLN A CA 1
ATOM 619 C C . GLN A 1 79 ? -1.003 -3.546 -7.962 1.00 97.44 79 GLN A C 1
ATOM 621 O O . GLN A 1 79 ? -1.677 -3.009 -7.084 1.00 97.44 79 GLN A O 1
ATOM 626 N N . LEU A 1 80 ? -1.385 -4.665 -8.579 1.00 98.00 80 LEU A N 1
ATOM 627 C CA . LEU A 1 80 ? -2.619 -5.370 -8.259 1.00 98.00 80 LEU A CA 1
ATOM 628 C C . LEU A 1 80 ? -2.570 -5.984 -6.856 1.00 98.00 80 LEU A C 1
ATOM 630 O O . LEU A 1 80 ? -3.533 -5.861 -6.102 1.00 98.00 80 LEU A O 1
ATOM 634 N N . ASP A 1 81 ? -1.455 -6.613 -6.494 1.00 97.38 81 ASP A N 1
ATOM 635 C CA . ASP A 1 81 ? -1.286 -7.232 -5.180 1.00 97.38 81 ASP A CA 1
ATOM 636 C C . ASP A 1 81 ? -1.216 -6.186 -4.064 1.00 97.38 81 ASP A C 1
ATOM 638 O O . ASP A 1 81 ? -1.868 -6.356 -3.031 1.00 97.38 81 ASP A O 1
ATOM 642 N N . PHE A 1 82 ? -0.526 -5.063 -4.294 1.00 97.00 82 PHE A N 1
ATOM 643 C CA . PHE A 1 82 ? -0.541 -3.926 -3.375 1.00 97.00 82 PHE A CA 1
ATOM 644 C C . PHE A 1 82 ? -1.957 -3.370 -3.209 1.00 97.00 82 PHE A C 1
ATOM 646 O O . PHE A 1 82 ? -2.410 -3.222 -2.083 1.00 97.00 82 PHE A O 1
ATOM 653 N N . SER A 1 83 ? -2.693 -3.148 -4.304 1.00 97.00 83 SER A N 1
ATOM 654 C CA . SER A 1 83 ? -4.069 -2.639 -4.239 1.00 97.00 83 SER A CA 1
ATOM 655 C C . SER A 1 83 ? -4.997 -3.563 -3.446 1.00 97.00 83 SER A C 1
ATOM 657 O O . SER A 1 83 ? -5.778 -3.079 -2.634 1.00 97.00 83 SER A O 1
ATOM 659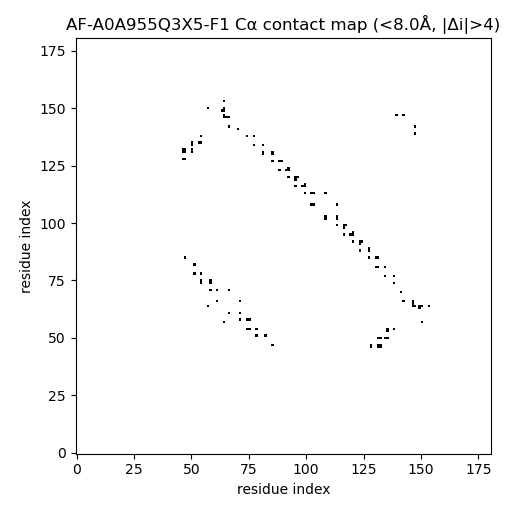 N N . ARG A 1 84 ? -4.903 -4.886 -3.634 1.00 98.00 84 ARG A N 1
ATOM 660 C CA . ARG A 1 84 ? -5.685 -5.855 -2.845 1.00 98.00 84 ARG A CA 1
ATOM 661 C C . ARG A 1 84 ? -5.314 -5.820 -1.367 1.00 98.00 84 ARG A C 1
ATOM 663 O O . ARG A 1 84 ? -6.195 -5.873 -0.513 1.00 98.00 84 ARG A O 1
ATOM 670 N N . THR A 1 85 ? -4.015 -5.768 -1.085 1.00 96.50 85 THR A N 1
ATOM 671 C CA . THR A 1 85 ? -3.487 -5.743 0.282 1.00 96.50 85 THR A CA 1
ATOM 672 C C . THR A 1 85 ? -3.937 -4.475 0.998 1.00 96.50 85 THR A C 1
ATOM 674 O O . THR A 1 85 ? -4.502 -4.570 2.081 1.00 96.50 85 THR A O 1
ATOM 677 N N . GLN A 1 86 ? -3.785 -3.318 0.352 1.00 96.12 86 GLN A N 1
ATOM 678 C CA . GLN A 1 86 ? -4.246 -2.026 0.848 1.00 96.12 86 GLN A CA 1
ATOM 679 C C . GLN A 1 86 ? -5.739 -2.063 1.181 1.00 96.12 86 GLN A C 1
ATOM 681 O O . GLN A 1 86 ? -6.095 -1.821 2.327 1.00 96.12 86 GLN A O 1
ATOM 686 N N . SER A 1 87 ? -6.607 -2.460 0.241 1.00 96.81 87 SER A N 1
ATOM 687 C CA . SER A 1 87 ? -8.056 -2.484 0.493 1.00 96.81 87 SER A CA 1
ATOM 688 C C . SER A 1 87 ? -8.454 -3.388 1.660 1.00 96.81 87 SER A C 1
ATOM 690 O O . SER A 1 87 ? -9.386 -3.071 2.395 1.00 96.81 87 SER A O 1
ATOM 692 N N . ARG A 1 88 ? -7.762 -4.518 1.848 1.00 97.56 88 ARG A N 1
ATOM 693 C CA . ARG A 1 88 ? -8.008 -5.396 2.997 1.00 97.56 88 ARG A CA 1
ATOM 694 C C . ARG A 1 88 ? -7.583 -4.732 4.306 1.00 97.56 88 ARG A C 1
ATOM 696 O O . ARG A 1 88 ? -8.354 -4.730 5.253 1.00 97.56 88 ARG A O 1
ATOM 703 N N . MET A 1 89 ? -6.385 -4.157 4.344 1.00 97.00 89 MET A N 1
ATOM 704 C CA . MET A 1 89 ? -5.852 -3.513 5.546 1.00 97.00 89 MET A CA 1
ATOM 705 C C . MET A 1 89 ? -6.649 -2.264 5.933 1.00 97.00 89 MET A C 1
ATOM 707 O O . MET A 1 89 ? -6.923 -2.071 7.109 1.00 97.00 89 MET A O 1
ATOM 711 N N . GLU A 1 90 ? -7.077 -1.453 4.963 1.00 96.12 90 GLU A N 1
ATOM 712 C CA . GLU A 1 90 ? -7.980 -0.317 5.190 1.00 96.12 90 GLU A CA 1
ATOM 713 C C . GLU A 1 90 ? -9.322 -0.774 5.783 1.00 96.12 90 GLU A C 1
ATOM 715 O O . GLU A 1 90 ? -9.851 -0.133 6.691 1.00 96.12 90 GLU A O 1
ATOM 720 N N . ALA A 1 91 ? -9.870 -1.897 5.303 1.00 97.38 91 ALA A N 1
ATOM 721 C CA . ALA A 1 91 ? -11.090 -2.471 5.863 1.00 97.38 91 ALA A CA 1
ATOM 722 C C . ALA A 1 91 ? -10.880 -2.959 7.305 1.00 97.38 91 ALA A C 1
ATOM 724 O O . ALA A 1 91 ? -11.705 -2.657 8.165 1.00 97.38 91 ALA A O 1
ATOM 725 N N . ASP A 1 92 ? -9.773 -3.652 7.577 1.00 95.56 92 ASP A N 1
ATOM 726 C CA . ASP A 1 92 ? -9.422 -4.129 8.920 1.00 95.56 92 ASP A CA 1
ATOM 727 C C . ASP A 1 92 ? -9.226 -2.947 9.895 1.00 95.56 92 ASP A C 1
ATOM 729 O O . ASP A 1 92 ? -9.758 -2.964 11.004 1.00 95.56 92 ASP A O 1
ATOM 733 N N . ILE A 1 93 ? -8.549 -1.875 9.460 1.00 97.62 93 ILE A N 1
ATOM 734 C CA . ILE A 1 93 ? -8.404 -0.618 10.219 1.00 97.62 93 ILE A CA 1
ATOM 735 C C . ILE A 1 93 ? -9.776 -0.010 10.508 1.00 97.62 93 ILE A C 1
ATOM 737 O O . ILE A 1 93 ? -10.064 0.347 11.647 1.00 97.62 93 ILE A O 1
ATOM 741 N N . LYS A 1 94 ? -10.653 0.079 9.501 1.00 97.38 94 LYS A N 1
ATOM 742 C CA . LYS A 1 94 ? -12.000 0.631 9.677 1.00 97.38 94 LYS A CA 1
ATOM 743 C C . LYS A 1 94 ? -12.823 -0.174 10.682 1.00 97.38 94 LYS A C 1
ATOM 745 O O . LYS A 1 94 ? -13.536 0.420 11.486 1.00 97.38 94 LYS A O 1
ATOM 750 N N . ILE A 1 95 ? -12.726 -1.503 10.646 1.00 96.94 95 ILE A N 1
ATOM 751 C CA . ILE A 1 95 ? -13.382 -2.380 11.622 1.00 96.94 95 ILE A CA 1
ATOM 752 C C . ILE A 1 95 ? -12.838 -2.101 13.026 1.00 96.94 95 ILE A C 1
ATOM 754 O O . ILE A 1 95 ? -13.628 -1.839 13.928 1.00 96.94 95 ILE A O 1
ATOM 758 N N . ALA A 1 96 ? -11.515 -2.066 13.205 1.00 96.06 96 ALA A N 1
ATOM 759 C CA . ALA A 1 96 ? -10.897 -1.788 14.503 1.00 96.06 96 ALA A CA 1
ATOM 760 C C . ALA A 1 96 ? -11.272 -0.400 15.059 1.00 96.06 96 ALA A C 1
ATOM 762 O O . ALA A 1 96 ? -11.460 -0.257 16.267 1.00 96.06 96 ALA A O 1
ATOM 763 N N . THR A 1 97 ? -11.432 0.608 14.196 1.00 97.56 97 THR A N 1
ATOM 764 C CA . THR A 1 97 ? -11.938 1.934 14.587 1.00 97.56 97 THR A CA 1
ATOM 765 C C . THR A 1 97 ? -13.381 1.864 15.084 1.00 97.56 97 THR A C 1
ATOM 767 O O . THR A 1 97 ? -13.674 2.391 16.151 1.00 97.56 97 THR A O 1
ATOM 770 N N . LEU A 1 98 ? -14.273 1.168 14.370 1.00 97.69 98 LEU A N 1
ATOM 771 C CA . LEU A 1 98 ? -15.668 0.997 14.802 1.00 97.69 98 LEU A CA 1
ATOM 772 C C . LEU A 1 98 ? -15.771 0.221 16.123 1.00 97.69 98 LEU A C 1
ATOM 774 O O . LEU A 1 98 ? -16.603 0.541 16.969 1.00 97.69 98 LEU A O 1
ATOM 778 N N . GLU A 1 99 ? -14.923 -0.789 16.315 1.00 96.62 99 GLU A N 1
ATOM 779 C CA . GLU A 1 99 ? -14.832 -1.528 17.577 1.00 96.62 99 GLU A CA 1
ATOM 780 C C . GLU A 1 99 ? -14.332 -0.643 18.723 1.00 96.62 99 GLU A C 1
ATOM 782 O O . GLU A 1 99 ? -14.852 -0.729 19.833 1.00 96.62 99 GLU A O 1
ATOM 787 N N . LEU A 1 100 ? -13.346 0.223 18.467 1.00 97.62 100 LEU A N 1
ATOM 788 C CA . LEU A 1 100 ? -12.885 1.204 19.446 1.00 97.62 100 LEU A CA 1
ATOM 789 C C . LEU A 1 100 ? -14.004 2.182 19.820 1.00 97.62 100 LEU A C 1
ATOM 791 O O . LEU A 1 100 ? -14.215 2.424 21.005 1.00 97.62 100 LEU A O 1
ATOM 795 N N . ASP A 1 101 ? -14.739 2.705 18.839 1.00 97.19 101 ASP A N 1
ATOM 796 C CA . ASP A 1 101 ? -15.861 3.615 19.082 1.00 97.19 101 ASP A CA 1
ATOM 797 C C . ASP A 1 101 ? -16.947 2.953 19.943 1.00 97.19 101 ASP A C 1
ATOM 799 O O . ASP A 1 101 ? -17.447 3.570 20.882 1.00 97.19 101 ASP A O 1
ATOM 803 N N . ALA A 1 102 ? -17.263 1.679 19.686 1.00 96.44 102 ALA A N 1
ATOM 804 C CA . ALA A 1 102 ? -18.213 0.916 20.495 1.00 96.44 102 ALA A CA 1
ATOM 805 C C . ALA A 1 102 ? -17.737 0.744 21.950 1.00 96.44 102 ALA A C 1
ATOM 807 O O . ALA A 1 102 ? -18.521 0.940 22.877 1.00 96.44 102 ALA A O 1
ATOM 808 N N . LEU A 1 103 ? -16.449 0.443 22.161 1.00 96.75 103 LEU A N 1
ATOM 809 C CA . LEU A 1 103 ? -15.853 0.342 23.500 1.00 96.75 103 LEU A CA 1
ATOM 810 C C . LEU A 1 103 ? -15.905 1.669 24.271 1.00 96.75 103 LEU A C 1
ATOM 812 O O . LEU A 1 103 ? -16.026 1.658 25.493 1.00 96.75 103 LEU A O 1
ATOM 816 N N . LEU A 1 104 ? -15.805 2.803 23.571 1.00 95.69 104 LEU A N 1
ATOM 817 C CA . LEU A 1 104 ? -15.884 4.139 24.170 1.00 95.69 104 LEU A CA 1
ATOM 818 C C . LEU A 1 104 ? -17.319 4.562 24.522 1.00 95.69 104 LEU A C 1
ATOM 820 O O . LEU A 1 104 ? -17.493 5.404 25.401 1.00 95.69 104 LEU A O 1
ATOM 824 N N . GLU A 1 105 ? -18.336 4.022 23.844 1.00 96.38 105 GLU A N 1
ATOM 825 C CA . GLU A 1 105 ? -19.748 4.253 24.189 1.00 96.38 105 GLU A CA 1
ATOM 826 C C . GLU A 1 105 ? -20.201 3.397 25.395 1.00 96.38 105 GLU A C 1
ATOM 828 O O . GLU A 1 105 ? -21.158 3.761 26.081 1.00 96.38 105 GLU A O 1
ATOM 833 N N . GLU A 1 106 ? -19.509 2.295 25.700 1.00 95.38 106 GLU A N 1
ATOM 834 C CA . GLU A 1 106 ? -19.796 1.430 26.849 1.00 95.38 106 GLU A CA 1
ATOM 835 C C . GLU A 1 106 ? -19.146 1.961 28.145 1.00 95.38 106 GLU A C 1
ATOM 837 O O . GLU A 1 106 ? -17.936 1.867 28.348 1.00 95.38 106 GLU A O 1
ATOM 842 N N . GLU A 1 107 ? -19.972 2.490 29.058 1.00 88.94 107 GLU A N 1
ATOM 843 C CA . GLU A 1 107 ? -19.550 3.185 30.294 1.00 88.94 107 GLU A CA 1
ATOM 844 C C . GLU A 1 107 ? -18.678 2.330 31.232 1.00 88.94 107 GLU A C 1
ATOM 846 O O . GLU A 1 107 ? -17.828 2.850 31.951 1.00 88.94 107 GLU A O 1
ATOM 851 N N . GLN A 1 108 ? -18.863 1.010 31.199 1.00 95.06 108 GLN A N 1
ATOM 852 C CA . GLN A 1 108 ? -18.177 0.063 32.080 1.00 95.06 108 GLN A CA 1
ATOM 853 C C . GLN A 1 108 ? -16.897 -0.519 31.460 1.00 95.06 108 GLN A C 1
ATOM 855 O O . GLN A 1 108 ? -16.273 -1.393 32.065 1.00 95.06 108 GLN A O 1
ATOM 860 N N . THR A 1 109 ? -16.497 -0.075 30.264 1.00 95.56 109 THR A N 1
ATOM 861 C CA . THR A 1 109 ? -15.281 -0.576 29.619 1.00 95.56 109 THR A CA 1
ATOM 862 C C . THR A 1 109 ? -14.037 -0.145 30.388 1.00 95.56 109 THR A C 1
ATOM 864 O O . THR A 1 109 ? -13.735 1.037 30.541 1.00 95.56 109 THR A O 1
ATOM 867 N N . GLU A 1 110 ? -13.246 -1.129 30.809 1.00 97.62 110 GLU A N 1
ATOM 868 C CA . GLU A 1 110 ? -11.958 -0.895 31.458 1.00 97.62 110 GLU A CA 1
ATOM 869 C C . GLU A 1 110 ? -10.970 -0.164 30.530 1.00 97.62 110 GLU A C 1
ATOM 871 O O . GLU A 1 110 ? -10.783 -0.527 29.364 1.00 97.62 110 GLU A O 1
ATOM 876 N N . LEU A 1 111 ? -10.238 0.816 31.074 1.00 96.62 111 LEU A N 1
ATOM 877 C CA . LEU A 1 111 ? -9.254 1.606 30.318 1.00 96.62 111 LEU A CA 1
ATOM 878 C C . LEU A 1 111 ? -8.164 0.737 29.662 1.00 96.62 111 LEU A C 1
ATOM 880 O O . LEU A 1 111 ? -7.641 1.077 28.601 1.00 96.62 111 LEU A O 1
ATOM 884 N N . SER A 1 112 ? -7.824 -0.400 30.273 1.00 97.44 112 SER A N 1
ATOM 885 C CA . SER A 1 112 ? -6.859 -1.360 29.726 1.00 97.44 112 SER A CA 1
ATOM 886 C C . SER A 1 112 ? -7.342 -1.995 28.415 1.00 97.44 112 SER A C 1
ATOM 888 O O . SER A 1 112 ? -6.533 -2.192 27.506 1.00 97.44 112 SER A O 1
ATOM 890 N N . THR A 1 113 ? -8.647 -2.245 28.279 1.00 97.38 113 THR A N 1
ATOM 891 C CA . THR A 1 113 ? -9.281 -2.758 27.054 1.00 97.38 113 THR A CA 1
ATOM 892 C C . THR A 1 113 ? -9.228 -1.719 25.938 1.00 97.38 113 THR A C 1
ATOM 894 O O . THR A 1 113 ? -8.806 -2.031 24.823 1.00 97.38 113 THR A O 1
ATOM 897 N N . ILE A 1 114 ? -9.565 -0.463 26.252 1.00 97.56 114 ILE A N 1
ATOM 898 C CA . ILE A 1 114 ? -9.465 0.665 25.311 1.00 97.56 114 ILE A CA 1
ATOM 899 C C . ILE A 1 114 ? -8.017 0.826 24.834 1.00 97.56 114 ILE A C 1
ATOM 901 O O . ILE A 1 114 ? -7.755 0.897 23.633 1.00 97.56 114 ILE A O 1
ATOM 905 N N . GLN A 1 115 ? -7.052 0.814 25.758 1.00 97.56 115 GLN A N 1
ATOM 906 C CA . GLN A 1 115 ? -5.634 0.935 25.423 1.00 97.56 115 GLN A CA 1
ATOM 907 C C . GLN A 1 115 ? -5.142 -0.212 24.528 1.00 97.56 115 GLN A C 1
ATOM 909 O O . GLN A 1 115 ? -4.349 0.024 23.613 1.00 97.56 115 GLN A O 1
ATOM 914 N N . ALA A 1 116 ? -5.601 -1.444 24.767 1.00 97.88 116 ALA A N 1
ATOM 915 C CA . ALA A 1 116 ? -5.269 -2.588 23.924 1.00 97.88 116 ALA A CA 1
ATOM 916 C C . ALA A 1 116 ? -5.803 -2.409 22.494 1.00 97.88 116 ALA A C 1
ATOM 918 O O . ALA A 1 116 ? -5.043 -2.593 21.542 1.00 97.88 116 ALA A O 1
ATOM 919 N N . LYS A 1 117 ? -7.061 -1.970 22.339 1.00 97.75 117 LYS A N 1
ATOM 920 C CA . LYS A 1 117 ? -7.665 -1.720 21.021 1.00 97.75 117 LYS A CA 1
ATOM 921 C C . LYS A 1 117 ? -6.987 -0.563 20.278 1.00 97.75 117 LYS A C 1
ATOM 923 O O . LYS A 1 117 ? -6.729 -0.675 19.084 1.00 97.75 117 LYS A O 1
ATOM 928 N N . ILE A 1 118 ? -6.604 0.508 20.980 1.00 97.81 118 ILE A N 1
ATOM 929 C CA . ILE A 1 118 ? -5.806 1.603 20.399 1.00 97.81 118 ILE A CA 1
ATOM 930 C C . ILE A 1 118 ? -4.465 1.080 19.869 1.00 97.81 118 ILE A C 1
ATOM 932 O O . ILE A 1 118 ? -4.061 1.429 18.761 1.00 97.81 118 ILE A O 1
ATOM 936 N N . ASN A 1 119 ? -3.769 0.240 20.640 1.00 97.88 119 ASN A N 1
ATOM 937 C CA . ASN A 1 119 ? -2.485 -0.320 20.215 1.00 97.88 119 ASN A CA 1
ATOM 938 C C . ASN A 1 119 ? -2.635 -1.210 18.974 1.00 97.88 119 ASN A C 1
ATOM 940 O O . ASN A 1 119 ? -1.817 -1.114 18.061 1.00 97.88 119 ASN A O 1
ATOM 944 N N . GLU A 1 120 ? -3.685 -2.032 18.924 1.00 96.31 120 GLU A N 1
ATOM 945 C CA . GLU A 1 120 ? -4.026 -2.852 17.758 1.00 96.31 120 GLU A CA 1
ATOM 946 C C . GLU A 1 120 ? -4.277 -1.984 16.515 1.00 96.31 120 GLU A C 1
ATOM 948 O O . GLU A 1 120 ? -3.655 -2.204 15.474 1.00 96.31 120 GLU A O 1
ATOM 953 N N . LEU A 1 121 ? -5.105 -0.942 16.643 1.00 96.75 121 LEU A N 1
ATOM 954 C CA . LEU A 1 121 ? -5.391 0.000 15.560 1.00 96.75 121 LEU A CA 1
ATOM 955 C C . LEU A 1 121 ? -4.110 0.671 15.039 1.00 96.75 121 LEU A C 1
ATOM 957 O O . LEU A 1 121 ? -3.854 0.687 13.835 1.00 96.75 121 LEU A O 1
ATOM 961 N N . LYS A 1 122 ? -3.252 1.176 15.936 1.00 96.69 122 LYS A N 1
ATOM 962 C CA . LYS A 1 122 ? -1.983 1.814 15.542 1.00 96.69 122 LYS A CA 1
ATOM 96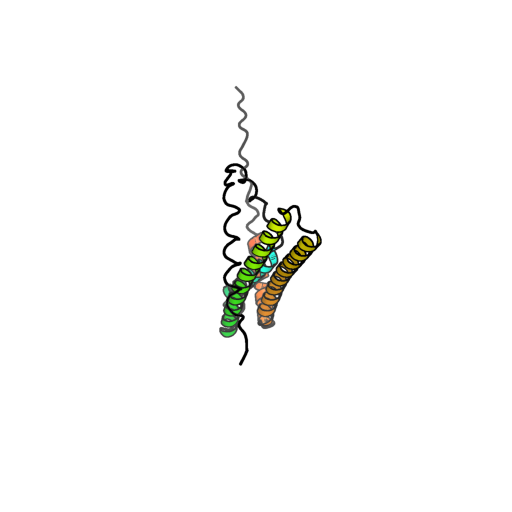3 C C . LYS A 1 122 ? -0.985 0.842 14.929 1.00 96.69 122 LYS A C 1
ATOM 965 O O . LYS A 1 122 ? -0.238 1.224 14.026 1.00 96.69 122 LYS A O 1
ATOM 970 N N . GLN A 1 123 ? -0.984 -0.413 15.365 1.00 96.38 123 GLN A N 1
ATOM 971 C CA . GLN A 1 123 ? -0.197 -1.456 14.721 1.00 96.38 123 GLN A CA 1
ATOM 972 C C . GLN A 1 123 ? -0.690 -1.724 13.292 1.00 96.38 123 GLN A C 1
ATOM 974 O O . GLN A 1 123 ? 0.138 -1.861 12.390 1.00 96.38 123 GLN A O 1
ATOM 979 N N . ALA A 1 124 ? -2.007 -1.757 13.071 1.00 96.31 124 ALA A N 1
ATOM 980 C CA . ALA A 1 124 ? -2.596 -1.945 11.748 1.00 96.31 124 ALA A CA 1
ATOM 981 C C . ALA A 1 124 ? -2.283 -0.770 10.799 1.00 96.31 124 ALA A C 1
ATOM 983 O O . ALA A 1 124 ? -1.793 -1.001 9.692 1.00 96.31 124 ALA A O 1
ATOM 984 N N . GLU A 1 125 ? -2.451 0.479 11.254 1.00 95.62 125 GLU A N 1
ATOM 985 C CA . GLU A 1 125 ? -2.052 1.688 10.508 1.00 95.62 125 GLU A CA 1
ATOM 986 C C . GLU A 1 125 ? -0.557 1.651 10.132 1.00 95.62 125 GLU A C 1
ATOM 988 O O . GLU A 1 125 ? -0.172 1.879 8.982 1.00 95.62 125 GLU A O 1
ATOM 993 N N . GLY A 1 126 ? 0.310 1.306 11.090 1.00 96.31 126 GLY A N 1
ATOM 994 C CA . GLY A 1 126 ? 1.750 1.197 10.858 1.00 96.31 126 GLY A CA 1
ATOM 995 C C . GLY A 1 126 ? 2.120 0.085 9.872 1.00 96.31 126 GLY A C 1
ATOM 996 O O . GLY A 1 126 ? 3.014 0.263 9.038 1.00 96.31 126 GLY A O 1
ATOM 997 N N . ALA A 1 127 ? 1.424 -1.051 9.928 1.00 96.19 127 ALA A N 1
ATOM 998 C CA . ALA A 1 127 ? 1.618 -2.145 8.986 1.00 96.19 127 ALA A CA 1
ATOM 999 C C . ALA A 1 127 ? 1.242 -1.728 7.556 1.00 96.19 127 ALA A C 1
ATOM 1001 O O . ALA A 1 127 ? 1.959 -2.074 6.614 1.00 96.19 127 ALA A O 1
ATOM 1002 N N . LEU A 1 128 ? 0.161 -0.960 7.389 1.00 96.88 128 LEU A N 1
ATOM 1003 C CA . LEU A 1 128 ? -0.281 -0.466 6.085 1.00 96.88 128 LEU A CA 1
ATOM 1004 C C . LEU A 1 128 ? 0.745 0.505 5.482 1.00 96.88 128 LEU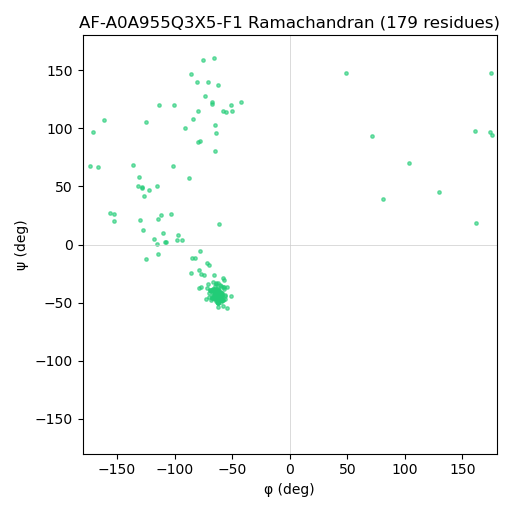 A C 1
ATOM 1006 O O . LEU A 1 128 ? 1.184 0.330 4.339 1.00 96.88 128 LEU A O 1
ATOM 1010 N N . LEU A 1 129 ? 1.236 1.448 6.288 1.00 95.94 129 LEU A N 1
ATOM 1011 C CA . LEU A 1 129 ? 2.323 2.347 5.901 1.00 95.94 129 LEU A CA 1
ATOM 1012 C C . LEU A 1 129 ? 3.578 1.573 5.458 1.00 95.94 129 LEU A C 1
ATOM 1014 O O . LEU A 1 129 ? 4.194 1.889 4.432 1.00 95.94 129 LEU A O 1
ATOM 1018 N N . LEU A 1 130 ? 3.962 0.535 6.205 1.00 96.69 130 LEU A N 1
ATOM 1019 C CA . LEU A 1 130 ? 5.110 -0.303 5.865 1.00 96.69 130 LEU A CA 1
ATOM 1020 C C . LEU A 1 130 ? 4.896 -1.076 4.556 1.00 96.69 130 LEU A C 1
ATOM 1022 O O . LEU A 1 130 ? 5.833 -1.180 3.756 1.00 96.69 130 LEU A O 1
ATOM 1026 N N . ALA A 1 131 ? 3.688 -1.586 4.311 1.00 96.56 131 ALA A N 1
ATOM 1027 C CA . ALA A 1 131 ? 3.340 -2.276 3.071 1.00 96.56 131 ALA A CA 1
ATOM 1028 C C . ALA A 1 131 ? 3.471 -1.345 1.853 1.00 96.56 131 ALA A C 1
ATOM 1030 O O . ALA A 1 131 ? 4.055 -1.737 0.836 1.00 96.56 131 ALA A O 1
ATOM 1031 N N . ALA A 1 132 ? 3.022 -0.090 1.973 1.00 96.19 132 ALA A N 1
ATOM 1032 C CA . ALA A 1 132 ? 3.181 0.926 0.932 1.00 96.19 132 ALA A CA 1
ATOM 1033 C C . ALA A 1 132 ? 4.661 1.230 0.643 1.00 96.19 132 ALA A C 1
ATOM 1035 O O . ALA A 1 132 ? 5.116 1.147 -0.503 1.00 96.19 132 ALA A O 1
ATOM 1036 N N . ILE A 1 133 ? 5.451 1.502 1.687 1.00 96.38 133 ILE A N 1
ATOM 1037 C CA . ILE A 1 133 ? 6.887 1.794 1.551 1.00 96.38 133 ILE A CA 1
ATOM 1038 C C . ILE A 1 133 ? 7.631 0.614 0.919 1.00 96.38 133 ILE A C 1
ATOM 1040 O O . ILE A 1 133 ? 8.456 0.816 0.022 1.00 96.38 133 ILE A O 1
ATOM 1044 N N . THR A 1 134 ? 7.339 -0.607 1.366 1.00 96.56 134 THR A N 1
ATOM 1045 C CA . THR A 1 134 ? 7.957 -1.833 0.846 1.00 96.56 134 THR A CA 1
ATOM 1046 C C . THR A 1 134 ? 7.633 -2.011 -0.633 1.00 96.56 134 THR A C 1
ATOM 1048 O O . THR A 1 134 ? 8.553 -2.097 -1.445 1.00 96.56 134 THR A O 1
ATOM 1051 N N . SER A 1 135 ? 6.356 -1.912 -1.009 1.00 97.00 135 SER A N 1
ATOM 1052 C CA . SER A 1 135 ? 5.909 -2.049 -2.402 1.00 97.00 135 SER A CA 1
ATOM 1053 C C . SER A 1 135 ? 6.571 -1.020 -3.325 1.00 97.00 135 SER A C 1
ATOM 1055 O O . SER A 1 135 ? 7.046 -1.345 -4.416 1.00 97.00 135 SER A O 1
ATOM 1057 N N . LYS A 1 136 ? 6.680 0.237 -2.877 1.00 95.81 136 LYS A N 1
ATOM 1058 C CA . LYS A 1 136 ? 7.379 1.295 -3.622 1.00 95.81 136 LYS A CA 1
ATOM 1059 C C . LYS A 1 136 ? 8.873 0.998 -3.783 1.00 95.81 136 LYS A C 1
ATOM 1061 O O . LYS A 1 136 ? 9.434 1.234 -4.861 1.00 95.81 136 LYS A O 1
ATOM 1066 N N . ARG A 1 137 ? 9.532 0.498 -2.731 1.00 96.19 137 ARG A N 1
ATOM 1067 C CA . ARG A 1 137 ? 10.958 0.135 -2.765 1.00 96.19 137 ARG A CA 1
ATOM 1068 C C . ARG A 1 137 ? 11.216 -1.038 -3.700 1.00 96.19 137 ARG A C 1
ATOM 1070 O O . ARG A 1 137 ? 12.142 -0.951 -4.501 1.00 96.19 137 ARG A O 1
ATOM 1077 N N . GLU A 1 138 ? 10.387 -2.073 -3.659 1.00 97.00 138 GLU A N 1
ATOM 1078 C CA . GLU A 1 138 ? 10.485 -3.235 -4.548 1.00 97.00 138 GLU A CA 1
ATOM 1079 C C . GLU A 1 138 ? 10.311 -2.843 -6.017 1.00 97.00 138 GLU A C 1
ATOM 1081 O O . GLU A 1 138 ? 11.153 -3.180 -6.853 1.00 97.00 138 GLU A O 1
ATOM 1086 N N . ALA A 1 139 ? 9.294 -2.027 -6.322 1.00 96.12 139 ALA A N 1
ATOM 1087 C CA . ALA A 1 139 ? 9.076 -1.502 -7.668 1.00 96.12 139 ALA A CA 1
ATOM 1088 C C . ALA A 1 139 ? 10.299 -0.727 -8.195 1.00 96.12 139 ALA A C 1
ATOM 1090 O O . ALA A 1 139 ? 10.659 -0.841 -9.365 1.00 96.12 139 ALA A O 1
ATOM 1091 N N . THR A 1 140 ? 10.965 0.034 -7.322 1.00 94.50 140 THR A N 1
ATOM 1092 C CA . THR A 1 140 ? 12.157 0.825 -7.671 1.00 94.50 140 THR A CA 1
ATOM 1093 C C . THR A 1 140 ? 13.415 -0.041 -7.797 1.00 94.50 140 THR A C 1
ATOM 1095 O O . THR A 1 140 ? 14.251 0.204 -8.667 1.00 94.50 140 THR A O 1
ATOM 1098 N N . ALA A 1 141 ? 13.565 -1.065 -6.953 1.00 96.06 141 ALA A N 1
ATOM 1099 C CA . ALA A 1 141 ? 14.717 -1.969 -6.951 1.00 96.06 141 ALA A CA 1
ATOM 1100 C C . ALA A 1 141 ? 14.810 -2.809 -8.233 1.00 96.06 141 ALA A C 1
ATOM 1102 O O . ALA A 1 141 ? 15.901 -3.193 -8.646 1.00 96.06 141 ALA A O 1
ATOM 1103 N N . MET A 1 142 ? 13.675 -3.049 -8.888 1.00 95.94 142 MET A N 1
ATOM 1104 C CA . MET A 1 142 ? 13.604 -3.742 -10.171 1.00 95.94 142 MET A CA 1
ATOM 1105 C C . MET A 1 142 ? 14.116 -2.945 -11.372 1.00 95.94 142 MET A C 1
ATOM 1107 O O . MET A 1 142 ? 14.332 -3.520 -12.443 1.00 95.94 142 MET A O 1
ATOM 1111 N N . LEU A 1 143 ? 14.257 -1.631 -11.223 1.00 96.69 143 LEU A N 1
ATOM 1112 C CA . LEU A 1 143 ? 14.769 -0.765 -12.272 1.00 96.69 143 LEU A CA 1
ATOM 1113 C C . LEU A 1 143 ? 16.296 -0.838 -12.303 1.00 96.69 143 LEU A C 1
ATOM 1115 O O . LEU A 1 143 ? 16.952 -0.817 -11.258 1.00 96.69 143 LEU A O 1
ATOM 1119 N N . THR A 1 144 ? 16.875 -0.850 -13.501 1.00 97.69 144 THR A N 1
ATOM 1120 C CA . THR A 1 144 ? 18.323 -0.671 -13.662 1.00 97.69 144 THR A CA 1
ATOM 1121 C C . THR A 1 144 ? 18.739 0.747 -13.239 1.00 97.69 144 THR A C 1
ATOM 1123 O O . THR A 1 144 ? 17.894 1.648 -13.204 1.00 97.69 144 THR A O 1
ATOM 1126 N N . PRO A 1 145 ? 20.026 0.995 -12.925 1.00 96.94 145 PRO A N 1
ATOM 1127 C CA . PRO A 1 145 ? 20.508 2.346 -12.627 1.00 96.94 145 PRO A CA 1
ATOM 1128 C C . PRO A 1 145 ? 20.113 3.375 -13.698 1.00 96.94 145 PRO A C 1
ATOM 1130 O O . PRO A 1 145 ? 19.581 4.431 -13.358 1.00 96.94 145 PRO A O 1
ATOM 1133 N N . ASP A 1 146 ? 20.257 3.019 -14.976 1.00 97.31 146 ASP A N 1
ATOM 1134 C CA . ASP A 1 146 ? 19.897 3.882 -16.105 1.00 97.31 146 ASP A CA 1
ATOM 1135 C C . ASP A 1 146 ? 18.391 4.167 -16.174 1.00 97.31 146 ASP A C 1
ATOM 1137 O O . ASP A 1 146 ? 17.976 5.287 -16.468 1.00 97.31 146 ASP A O 1
ATOM 1141 N N . GLN A 1 147 ? 17.548 3.168 -15.893 1.00 97.94 147 GLN A N 1
ATOM 1142 C CA . GLN A 1 147 ? 16.093 3.342 -15.853 1.00 97.94 147 GLN A CA 1
ATOM 1143 C C . GLN A 1 147 ? 15.664 4.238 -14.686 1.00 97.94 147 GLN A C 1
ATOM 1145 O O . GLN A 1 147 ? 14.787 5.082 -14.859 1.00 97.94 147 GLN A O 1
ATOM 1150 N N . ARG A 1 148 ? 16.296 4.105 -13.511 1.00 96.19 148 ARG A N 1
ATOM 1151 C CA . ARG A 1 148 ? 16.024 4.984 -12.360 1.00 96.19 148 ARG A CA 1
ATOM 1152 C C . ARG A 1 148 ? 16.358 6.437 -12.667 1.00 96.19 148 ARG A C 1
ATOM 1154 O O . ARG A 1 148 ? 15.591 7.325 -12.307 1.00 96.19 148 ARG A O 1
ATOM 1161 N N . GLU A 1 149 ? 17.469 6.677 -13.354 1.00 96.25 149 GLU A N 1
ATOM 1162 C CA . GLU A 1 149 ? 17.849 8.030 -13.752 1.00 96.25 149 GLU A CA 1
ATOM 1163 C C . GLU A 1 149 ? 16.868 8.617 -14.778 1.00 96.25 149 GLU A C 1
ATOM 1165 O O . GLU A 1 149 ? 16.433 9.761 -14.640 1.00 96.25 149 GLU A O 1
ATOM 1170 N N . LYS A 1 150 ? 16.423 7.817 -15.756 1.00 96.50 150 LYS A N 1
ATOM 1171 C CA . LYS A 1 150 ? 15.383 8.235 -16.711 1.00 96.50 150 LYS A CA 1
ATOM 1172 C C . LYS A 1 150 ? 14.051 8.552 -16.027 1.00 96.50 150 LYS A C 1
ATOM 1174 O O . LYS A 1 150 ? 13.441 9.568 -16.355 1.00 96.50 150 LYS A O 1
ATOM 1179 N N . ASP A 1 151 ? 13.618 7.730 -15.070 1.00 95.88 151 ASP A N 1
ATOM 1180 C CA . ASP A 1 151 ? 12.425 7.994 -14.249 1.00 95.88 151 ASP A CA 1
ATOM 11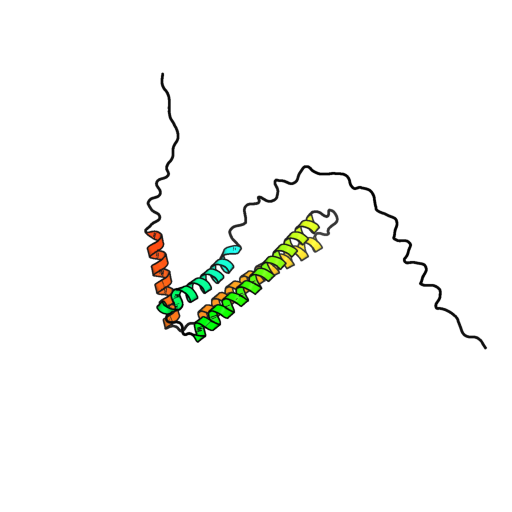81 C C . ASP A 1 151 ? 12.570 9.309 -13.465 1.00 95.88 151 ASP A C 1
ATOM 1183 O O . ASP A 1 151 ? 11.682 10.161 -13.520 1.00 95.88 151 ASP A O 1
ATOM 1187 N N . ARG A 1 152 ? 13.719 9.536 -12.811 1.00 94.50 152 ARG A N 1
ATOM 1188 C CA . ARG A 1 152 ? 14.002 10.774 -12.065 1.00 94.50 152 ARG A CA 1
ATOM 1189 C C . ARG A 1 152 ? 13.896 12.015 -12.953 1.00 94.50 152 ARG A C 1
ATOM 1191 O O . ARG A 1 152 ? 13.137 12.932 -12.634 1.00 94.50 152 ARG A O 1
ATOM 1198 N N . VAL A 1 153 ? 14.606 12.024 -14.082 1.00 94.00 153 VAL A N 1
ATOM 1199 C CA . VAL A 1 153 ? 14.603 13.145 -15.038 1.00 94.00 153 VAL A CA 1
ATOM 1200 C C . VAL A 1 153 ? 13.197 13.391 -15.589 1.00 94.00 153 VAL A C 1
ATOM 1202 O O . VAL A 1 153 ? 12.750 14.537 -15.696 1.00 94.00 153 VAL A O 1
ATOM 1205 N N . HIS A 1 154 ? 12.461 12.324 -15.907 1.00 92.31 154 HIS A N 1
ATOM 1206 C CA . HIS A 1 154 ? 11.093 12.440 -16.406 1.00 92.31 154 HIS A CA 1
ATOM 1207 C C . HIS A 1 154 ? 10.144 13.037 -15.356 1.00 92.31 154 HIS A C 1
ATOM 1209 O O . HIS A 1 154 ? 9.371 13.946 -15.668 1.00 92.31 154 HIS A O 1
ATOM 1215 N N . ARG A 1 155 ? 10.244 12.616 -14.089 1.00 90.38 155 ARG A N 1
ATOM 1216 C CA . ARG A 1 155 ? 9.468 13.193 -12.975 1.00 90.38 155 ARG A CA 1
ATOM 1217 C C . ARG A 1 155 ? 9.770 14.667 -12.744 1.00 90.38 155 ARG A C 1
ATOM 1219 O O . ARG A 1 155 ? 8.844 15.445 -12.519 1.00 90.38 155 ARG A O 1
ATOM 1226 N N . GLU A 1 156 ? 11.037 15.063 -12.805 1.00 90.38 156 GLU A N 1
ATOM 1227 C CA . GLU A 1 156 ? 11.449 16.464 -12.661 1.00 90.38 156 GLU A CA 1
ATOM 1228 C C . GLU A 1 156 ? 10.867 17.337 -13.777 1.00 90.38 156 GLU A C 1
ATOM 1230 O O . GLU A 1 156 ? 10.301 18.397 -13.503 1.00 90.38 156 GLU A O 1
ATOM 1235 N N . LYS A 1 157 ? 10.898 16.846 -15.020 1.00 89.06 157 LYS A N 1
ATOM 1236 C CA . LYS A 1 157 ? 10.293 17.524 -16.173 1.00 89.06 157 LYS A CA 1
ATOM 1237 C C . LYS A 1 157 ? 8.776 17.690 -16.039 1.00 89.06 157 LYS A C 1
ATOM 1239 O O . LYS A 1 157 ? 8.229 18.708 -16.456 1.00 89.06 157 LYS A O 1
ATOM 1244 N N . MET A 1 158 ? 8.081 16.706 -15.472 1.00 82.81 158 MET A N 1
ATOM 1245 C CA . MET A 1 158 ? 6.637 16.804 -15.228 1.00 82.81 158 MET A CA 1
ATOM 1246 C C . MET A 1 158 ? 6.318 17.823 -14.124 1.00 82.81 158 MET A C 1
ATOM 1248 O O . MET A 1 158 ? 5.374 18.599 -14.260 1.00 82.81 158 MET A O 1
ATOM 1252 N N . LYS A 1 159 ? 7.138 17.880 -13.064 1.00 82.44 159 LYS A N 1
ATOM 1253 C CA . LYS A 1 159 ? 6.989 18.867 -11.982 1.00 82.44 159 LYS A CA 1
ATOM 1254 C C . LYS A 1 159 ? 7.256 20.302 -12.443 1.00 82.44 159 LYS A C 1
ATOM 1256 O O . LYS A 1 159 ? 6.567 21.210 -11.989 1.00 82.44 159 LYS A O 1
ATOM 1261 N N . SER A 1 160 ? 8.234 20.523 -13.324 1.00 78.81 160 SER A N 1
ATOM 1262 C CA . SER A 1 160 ? 8.546 21.867 -13.831 1.00 78.81 160 SER A CA 1
ATOM 1263 C C . SER A 1 160 ? 7.476 22.404 -14.783 1.00 78.81 160 SER A C 1
ATOM 1265 O O . SER A 1 160 ? 7.172 23.592 -14.737 1.00 78.81 160 SER A O 1
ATOM 1267 N N . LYS A 1 161 ? 6.843 21.535 -15.583 1.00 68.81 161 LYS A N 1
ATOM 1268 C CA . LYS A 1 161 ? 5.729 21.919 -16.464 1.00 68.81 161 LYS A CA 1
ATOM 1269 C C . LYS A 1 161 ? 4.452 22.289 -15.702 1.00 68.81 161 LYS A C 1
ATOM 1271 O O . LYS A 1 161 ? 3.819 23.272 -16.055 1.00 68.81 161 LYS A O 1
ATOM 1276 N N . GLY A 1 162 ? 4.116 21.572 -14.627 1.00 60.62 162 GLY A N 1
ATOM 1277 C CA . GLY A 1 162 ? 2.908 21.851 -13.833 1.00 60.62 162 GLY A CA 1
ATOM 1278 C C . GLY A 1 162 ? 2.950 23.148 -13.010 1.00 60.62 162 GLY A C 1
ATOM 1279 O O . GLY A 1 162 ? 1.907 23.643 -12.601 1.00 60.62 162 GLY A O 1
ATOM 1280 N N . LYS A 1 163 ? 4.137 23.728 -12.780 1.00 56.31 163 LYS A N 1
ATOM 1281 C CA . LYS A 1 163 ? 4.291 25.012 -12.068 1.00 56.31 163 LYS A CA 1
ATOM 1282 C C . LYS A 1 163 ? 4.140 26.246 -12.966 1.00 56.31 163 LYS A C 1
ATOM 1284 O O . LYS A 1 163 ? 4.040 27.348 -12.442 1.00 56.31 163 LYS A O 1
ATOM 1289 N N . GLY A 1 164 ? 4.124 26.078 -14.291 1.00 52.28 164 GLY A N 1
ATOM 1290 C CA . GLY A 1 164 ? 4.001 27.186 -15.246 1.00 52.28 164 GLY A CA 1
ATOM 1291 C C . GLY A 1 164 ? 2.567 27.669 -15.498 1.00 52.28 164 GLY A C 1
ATOM 1292 O O . GLY A 1 164 ? 2.398 28.718 -16.105 1.00 52.28 164 GLY A O 1
ATOM 1293 N N . GLU A 1 165 ? 1.547 26.934 -15.038 1.00 48.69 165 GLU A N 1
ATOM 1294 C CA . GLU A 1 165 ? 0.134 27.172 -15.395 1.00 48.69 165 GLU A CA 1
ATOM 1295 C C . GLU A 1 165 ? -0.759 27.588 -14.201 1.00 48.69 165 GLU A C 1
ATOM 1297 O O . GLU A 1 165 ? -1.941 27.852 -14.385 1.00 48.69 165 GLU A O 1
ATOM 1302 N N . GLN A 1 166 ? -0.218 27.706 -12.979 1.00 49.00 166 GLN A N 1
ATOM 1303 C CA . GLN A 1 166 ? -0.968 28.086 -11.759 1.00 49.00 166 GLN A CA 1
ATOM 1304 C C . GLN A 1 166 ? -0.751 29.547 -11.308 1.00 49.00 166 GLN A C 1
ATOM 1306 O O . GLN A 1 166 ? -0.902 29.868 -10.134 1.00 49.00 166 GLN A O 1
ATOM 1311 N N . HIS A 1 167 ? -0.410 30.454 -12.227 1.00 47.12 167 HIS A N 1
ATOM 1312 C CA . HIS A 1 167 ? -0.256 31.896 -11.960 1.00 47.12 167 HIS A CA 1
ATOM 1313 C C . HIS A 1 167 ? -1.193 32.744 -12.848 1.00 47.12 167 HIS A C 1
ATOM 1315 O O . HIS A 1 167 ? -0.770 33.714 -13.468 1.00 47.12 167 HIS A O 1
ATOM 1321 N N . GLY A 1 168 ? -2.472 32.361 -12.944 1.00 45.31 168 GLY A N 1
ATOM 1322 C CA . GLY A 1 168 ? -3.465 33.085 -13.756 1.00 45.31 168 GLY A CA 1
ATOM 1323 C C . GLY A 1 168 ? -4.916 32.960 -13.286 1.00 45.31 168 GLY A C 1
ATOM 1324 O O . GLY A 1 168 ? -5.828 33.154 -14.080 1.00 45.31 168 GLY A O 1
ATOM 1325 N N . GLY A 1 169 ? -5.144 32.595 -12.022 1.00 41.16 169 GLY A N 1
ATOM 1326 C CA . GLY A 1 169 ? -6.470 32.594 -11.405 1.00 41.16 169 GLY A CA 1
ATOM 1327 C C . GLY A 1 169 ? -6.644 33.823 -10.524 1.00 41.16 169 GLY A C 1
ATOM 1328 O O . GLY A 1 169 ? -6.664 33.695 -9.304 1.00 41.16 169 GLY A O 1
ATOM 1329 N N . GLU A 1 170 ? -6.701 35.013 -11.126 1.00 46.03 170 GLU A N 1
ATOM 1330 C CA . GLU A 1 170 ? -7.214 36.199 -10.439 1.00 46.03 170 GLU A CA 1
ATOM 1331 C C . GLU A 1 170 ? -8.643 35.893 -9.988 1.00 46.03 170 GLU A C 1
ATOM 1333 O O . GLU A 1 170 ? -9.532 35.618 -10.796 1.00 46.03 170 GLU A O 1
ATOM 1338 N N . GLY A 1 171 ? -8.827 35.857 -8.669 1.00 44.00 171 GLY A N 1
ATOM 1339 C CA . GLY A 1 171 ? -10.113 35.646 -8.034 1.00 44.00 171 GLY A CA 1
ATOM 1340 C C . GLY A 1 171 ? -11.113 36.681 -8.527 1.00 44.00 171 GLY A C 1
ATOM 1341 O O . GLY A 1 171 ? -10.983 37.870 -8.243 1.00 44.00 171 GLY A O 1
ATOM 1342 N N . GLY A 1 172 ? -12.134 36.208 -9.240 1.00 46.66 172 GLY A N 1
ATOM 1343 C CA . GLY A 1 172 ? -13.368 36.944 -9.468 1.00 46.66 172 GLY A CA 1
ATOM 1344 C C . GLY A 1 172 ? -14.092 37.146 -8.141 1.00 46.66 172 GLY A C 1
ATOM 1345 O O . GLY A 1 172 ? -15.000 36.394 -7.802 1.00 46.66 172 GLY A O 1
ATOM 1346 N N . GLY A 1 173 ? -13.657 38.146 -7.378 1.00 42.06 173 GLY A N 1
ATOM 1347 C CA . GLY A 1 173 ? -14.400 38.707 -6.262 1.00 42.06 173 GLY A CA 1
ATOM 1348 C C . GLY A 1 173 ? -15.443 39.669 -6.806 1.00 42.06 173 GLY A C 1
ATOM 1349 O O . GLY A 1 173 ? -15.176 40.856 -6.969 1.00 42.06 173 GLY A O 1
ATOM 1350 N N . GLY A 1 174 ? -16.623 39.142 -7.121 1.00 44.84 174 GLY A N 1
ATOM 1351 C CA . GLY A 1 174 ? -17.830 39.953 -7.096 1.00 44.84 174 GLY A CA 1
ATOM 1352 C C . GLY A 1 174 ? -18.206 40.211 -5.642 1.00 44.84 174 GLY A C 1
ATOM 1353 O O . GLY A 1 174 ? -18.244 39.261 -4.870 1.00 44.84 174 GLY A O 1
ATOM 1354 N N . ASP A 1 175 ? -18.408 41.474 -5.275 1.00 43.59 175 ASP A N 1
ATOM 1355 C CA . ASP A 1 175 ? -19.570 41.980 -4.528 1.00 43.59 175 ASP A CA 1
ATOM 1356 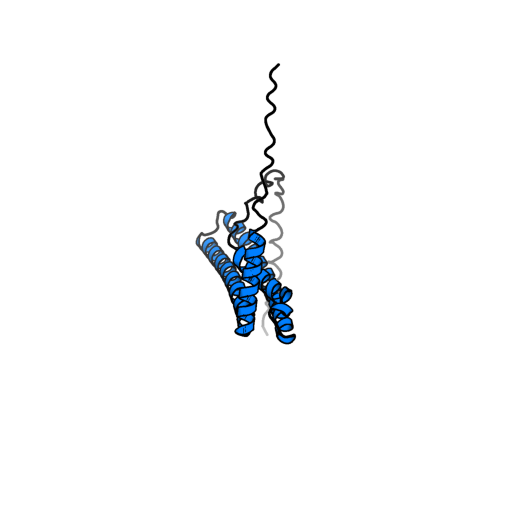C C . ASP A 1 175 ? -19.362 43.472 -4.200 1.00 43.59 175 ASP A C 1
ATOM 1358 O O . ASP A 1 175 ? -18.232 43.910 -3.984 1.00 43.59 175 ASP A O 1
ATOM 1362 N N . GLY A 1 176 ? -20.445 44.254 -4.156 1.00 42.41 176 GLY A N 1
ATOM 1363 C CA . GLY A 1 176 ? -20.413 45.611 -3.598 1.00 42.41 176 GLY A CA 1
ATOM 1364 C C . GLY A 1 176 ? -20.999 46.724 -4.466 1.00 42.41 176 GLY A C 1
ATOM 1365 O O . GLY A 1 176 ? -20.406 47.795 -4.584 1.00 42.41 176 GLY A O 1
ATOM 1366 N N . GLY A 1 177 ? -22.174 46.505 -5.061 1.00 44.03 177 GLY A N 1
ATOM 1367 C CA . GLY A 1 177 ? -22.996 47.593 -5.591 1.00 44.03 177 GLY A CA 1
ATOM 1368 C C . GLY A 1 177 ? -23.486 48.508 -4.463 1.00 44.03 177 GLY A C 1
ATOM 1369 O O . GLY A 1 177 ? -24.424 48.168 -3.749 1.00 44.03 177 GLY A O 1
ATOM 1370 N N . GLY A 1 178 ? -22.864 49.678 -4.311 1.00 43.31 178 GLY A N 1
ATOM 1371 C CA . GLY A 1 178 ? -23.344 50.766 -3.460 1.00 43.31 178 GLY A CA 1
ATOM 1372 C C . GLY A 1 178 ? -24.236 51.719 -4.251 1.00 43.31 178 GLY A C 1
ATOM 1373 O O . GLY A 1 178 ? -23.742 52.567 -4.990 1.00 43.31 178 GLY A O 1
ATOM 1374 N N . HIS A 1 179 ? -25.550 51.567 -4.098 1.00 45.16 179 HIS A N 1
ATOM 1375 C CA . HIS A 1 179 ? -26.566 52.513 -4.557 1.00 45.16 179 HIS A CA 1
ATOM 1376 C C . HIS A 1 179 ? -26.449 53.810 -3.731 1.00 45.16 179 HIS A C 1
ATOM 1378 O O . HIS A 1 179 ? -26.576 53.772 -2.508 1.00 45.16 179 HIS A O 1
ATOM 1384 N N . GLN A 1 180 ? -26.207 54.947 -4.383 1.00 42.88 180 GLN A N 1
ATOM 1385 C CA . GLN A 1 180 ? -26.498 56.276 -3.839 1.00 42.88 180 GLN A CA 1
ATOM 1386 C C . GLN A 1 180 ? -27.602 56.883 -4.703 1.00 42.88 180 GLN A C 1
ATOM 1388 O O . GLN A 1 180 ? -27.429 57.027 -5.914 1.00 42.88 180 GLN A O 1
ATOM 1393 N N . GLY A 1 181 ? -28.728 57.191 -4.063 1.00 42.38 181 GLY A N 1
ATOM 1394 C CA . GLY A 1 181 ? -29.920 57.807 -4.637 1.00 42.38 181 GLY A CA 1
ATOM 1395 C C . GLY A 1 181 ? -31.002 57.897 -3.580 1.00 42.38 181 GLY A C 1
ATOM 1396 O O . GLY A 1 181 ? -31.510 56.818 -3.209 1.00 42.38 181 GLY A O 1
#

Sequence (181 aa):
MMRREWLVVWCGAAILIAATVLVCLADESQGRMMRDQMHDGHDQGNQEEQTANNFKHLLKHAKEIGLTPEQIGRLKAMQLDFSRTQSRMEADIKIATLELDALLEEEQTELSTIQAKINELKQAEGALLLAAITSKREATAMLTPDQREKDRVHREKMKSKGKGEQHGGEGGGGDGGGHQG